Protein AF-Q02CY7-F1 (afdb_monomer)

Radius of gyration: 15.96 Å; Cα contacts (8 Å, |Δi|>4): 496; chains: 1; bounding 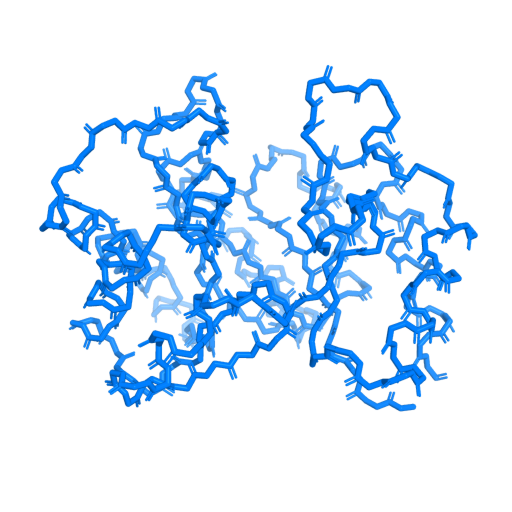box: 41×39×39 Å

Mean predicted aligned error: 2.43 Å

pLDDT: mean 97.21, std 3.4, range [59.62, 98.94]

Structure (mmCIF, N/CA/C/O backbone):
data_AF-Q02CY7-F1
#
_entry.id   AF-Q02CY7-F1
#
loop_
_atom_site.group_PDB
_atom_site.id
_atom_site.type_symbol
_atom_site.label_atom_id
_atom_site.label_alt_id
_atom_site.label_comp_id
_atom_site.label_asym_id
_atom_site.label_entity_id
_atom_site.label_seq_id
_atom_site.pdbx_PDB_ins_code
_atom_site.Cartn_x
_atom_site.Cartn_y
_atom_site.Cartn_z
_atom_site.occupancy
_atom_site.B_iso_or_equiv
_atom_site.auth_seq_id
_atom_site.auth_comp_id
_atom_site.auth_asym_id
_atom_site.auth_atom_id
_atom_site.pdbx_PDB_model_num
ATOM 1 N N . MET A 1 1 ? -5.252 -17.585 -11.925 1.00 59.62 1 MET A N 1
ATOM 2 C CA . MET A 1 1 ? -5.506 -17.410 -10.466 1.00 59.62 1 MET A CA 1
ATOM 3 C C . MET A 1 1 ? -5.947 -15.970 -10.265 1.00 59.62 1 MET A C 1
ATOM 5 O O . MET A 1 1 ? -5.498 -15.141 -11.037 1.00 59.62 1 MET A O 1
ATOM 9 N N . LYS A 1 2 ? -6.830 -15.640 -9.316 1.00 80.44 2 LYS A N 1
ATOM 10 C CA . LYS A 1 2 ? -7.263 -14.242 -9.130 1.00 80.44 2 LYS A CA 1
ATOM 11 C C . LYS A 1 2 ? -6.577 -13.648 -7.899 1.00 80.44 2 LYS A C 1
ATOM 13 O O . LYS A 1 2 ? -7.131 -13.730 -6.810 1.00 80.44 2 LYS A O 1
ATOM 18 N N . ILE A 1 3 ? -5.368 -13.126 -8.088 1.00 94.62 3 ILE A N 1
ATOM 19 C CA . ILE A 1 3 ? -4.619 -12.378 -7.069 1.00 94.62 3 ILE A CA 1
ATOM 20 C C . ILE A 1 3 ? -4.782 -10.878 -7.321 1.00 94.62 3 ILE A C 1
ATOM 22 O O . ILE A 1 3 ? -4.931 -10.465 -8.472 1.00 94.62 3 ILE A O 1
ATOM 26 N N . ASP A 1 4 ? -4.806 -10.077 -6.261 1.00 98.12 4 ASP A N 1
ATOM 27 C CA . ASP A 1 4 ? -4.795 -8.620 -6.380 1.00 98.12 4 ASP A CA 1
ATOM 28 C C . ASP A 1 4 ? -3.371 -8.128 -6.693 1.00 98.12 4 ASP A C 1
ATOM 30 O O . ASP A 1 4 ? 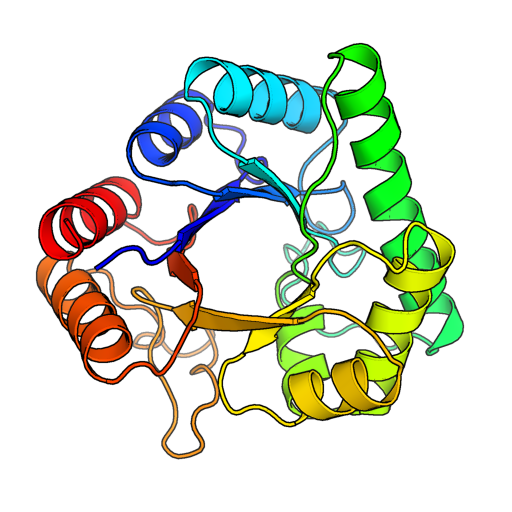-2.403 -8.627 -6.118 1.00 98.12 4 ASP A O 1
ATOM 34 N N . LEU A 1 5 ? -3.235 -7.173 -7.613 1.00 98.31 5 LEU A N 1
ATOM 35 C CA . LEU A 1 5 ? -1.982 -6.470 -7.881 1.00 98.31 5 LEU A CA 1
ATOM 36 C C . LEU A 1 5 ? -2.160 -5.014 -7.449 1.00 98.31 5 LEU A C 1
ATOM 38 O O . LEU A 1 5 ? -2.988 -4.300 -8.019 1.00 98.31 5 LEU A O 1
ATOM 42 N N . ASN A 1 6 ? -1.411 -4.594 -6.432 1.00 98.81 6 ASN A N 1
ATOM 43 C CA . ASN A 1 6 ? -1.490 -3.256 -5.868 1.00 98.81 6 ASN A CA 1
ATOM 44 C C . ASN A 1 6 ? -0.242 -2.413 -6.172 1.00 98.81 6 ASN A C 1
ATOM 46 O O . ASN A 1 6 ? 0.845 -2.945 -6.412 1.00 98.81 6 ASN A O 1
ATOM 50 N N . CYS A 1 7 ? -0.406 -1.093 -6.174 1.00 98.75 7 CYS A N 1
ATOM 51 C CA . CYS A 1 7 ? 0.691 -0.136 -6.295 1.00 98.75 7 CYS A CA 1
ATOM 52 C C . CYS A 1 7 ? 0.434 1.073 -5.402 1.00 98.75 7 CYS A C 1
ATOM 54 O O . CYS A 1 7 ? -0.714 1.484 -5.213 1.00 98.75 7 CYS A O 1
ATOM 56 N N . ASP A 1 8 ? 1.511 1.636 -4.866 1.00 98.31 8 ASP A N 1
ATOM 57 C CA . ASP A 1 8 ? 1.488 2.913 -4.157 1.00 98.31 8 ASP A CA 1
ATOM 58 C C . ASP A 1 8 ? 1.391 4.034 -5.206 1.00 98.31 8 ASP A C 1
ATOM 60 O O . ASP A 1 8 ? 2.158 4.041 -6.171 1.00 98.31 8 ASP A O 1
ATOM 64 N N . MET A 1 9 ? 0.390 4.905 -5.062 1.00 98.31 9 MET A N 1
ATOM 65 C CA . MET A 1 9 ? -0.051 5.879 -6.068 1.00 98.31 9 MET A CA 1
ATOM 66 C C . MET A 1 9 ? -0.302 7.249 -5.429 1.00 98.31 9 MET A C 1
ATOM 68 O O . MET A 1 9 ? -0.523 7.371 -4.219 1.00 98.31 9 MET A O 1
ATOM 72 N N . GLY A 1 10 ? -0.325 8.297 -6.247 1.00 97.00 10 GLY A N 1
ATOM 73 C CA . GLY A 1 10 ? -0.507 9.672 -5.772 1.00 97.00 10 GLY A CA 1
ATOM 74 C C . GLY A 1 10 ? 0.677 10.179 -4.948 1.00 97.00 10 GLY A C 1
ATOM 75 O O . GLY A 1 10 ? 0.532 11.101 -4.144 1.00 97.00 10 GLY A O 1
ATOM 76 N N . GLU A 1 11 ? 1.844 9.563 -5.135 1.00 95.50 11 GLU A N 1
ATOM 77 C CA . GLU A 1 11 ? 3.094 9.955 -4.486 1.00 95.50 11 GLU A CA 1
ATOM 78 C C . GLU A 1 11 ? 3.973 10.823 -5.393 1.00 95.50 11 GLU A C 1
ATOM 80 O O . GLU A 1 11 ? 4.855 11.528 -4.899 1.00 95.50 11 GLU A O 1
ATOM 85 N N . LEU A 1 12 ? 3.740 10.765 -6.708 1.00 89.56 12 LEU A N 1
ATOM 86 C CA . LEU A 1 12 ? 4.560 11.404 -7.729 1.00 89.56 12 LEU A CA 1
ATOM 87 C C . LEU A 1 12 ? 3.813 12.556 -8.416 1.00 89.56 12 LEU A C 1
ATOM 89 O O . LEU A 1 12 ? 2.609 12.495 -8.681 1.00 89.56 12 LEU A O 1
ATOM 93 N N . ASP A 1 13 ? 4.559 13.597 -8.785 1.00 86.25 13 ASP A N 1
ATOM 94 C CA . ASP A 1 13 ? 4.026 14.713 -9.576 1.00 86.25 13 ASP A CA 1
ATOM 95 C C . ASP A 1 13 ? 3.776 14.323 -11.046 1.00 86.25 13 ASP A C 1
ATOM 97 O O . ASP A 1 13 ? 2.947 14.942 -11.722 1.00 86.25 13 ASP A O 1
ATOM 101 N N . ASP A 1 14 ? 4.460 13.280 -11.531 1.00 92.56 14 ASP A N 1
ATOM 102 C CA . ASP A 1 14 ? 4.365 12.775 -12.902 1.00 92.56 14 ASP A CA 1
ATOM 103 C C . ASP A 1 14 ? 3.058 12.000 -13.137 1.00 92.56 14 ASP A C 1
ATOM 105 O O . ASP A 1 14 ? 2.964 10.780 -12.981 1.00 92.56 14 ASP A O 1
ATOM 109 N N . ALA A 1 15 ? 2.032 12.737 -13.561 1.00 90.69 15 ALA A N 1
ATOM 110 C CA . ALA A 1 15 ? 0.724 12.184 -13.887 1.00 90.69 15 ALA A CA 1
ATOM 111 C C . ALA A 1 15 ? 0.755 11.164 -15.041 1.00 90.69 15 ALA A C 1
ATOM 113 O O . ALA A 1 15 ? -0.083 10.264 -15.071 1.00 90.69 15 ALA A O 1
ATOM 114 N N . ALA A 1 16 ? 1.685 11.293 -15.995 1.00 95.00 16 ALA A N 1
ATOM 115 C CA . ALA A 1 16 ? 1.769 10.370 -17.125 1.00 95.00 16 ALA A CA 1
ATOM 116 C C . ALA A 1 16 ? 2.321 9.013 -16.678 1.00 95.00 16 ALA A C 1
ATOM 118 O O . ALA A 1 16 ? 1.830 7.968 -17.114 1.00 95.00 16 ALA A O 1
ATOM 119 N N . HIS A 1 17 ? 3.299 9.027 -15.772 1.00 95.94 17 HIS A N 1
ATOM 120 C CA . HIS A 1 17 ? 3.811 7.817 -15.139 1.00 95.94 17 HIS A CA 1
ATOM 121 C C . HIS A 1 17 ? 2.745 7.136 -14.274 1.00 95.94 17 HIS A C 1
ATOM 123 O O . HIS A 1 17 ? 2.489 5.950 -14.463 1.00 95.94 17 HIS A O 1
ATOM 129 N N . GLU A 1 18 ? 2.047 7.877 -13.408 1.00 95.31 18 GLU A N 1
ATOM 130 C CA . GLU A 1 18 ? 0.932 7.345 -12.600 1.00 95.31 18 GLU A CA 1
ATOM 131 C C . GLU A 1 18 ? -0.169 6.722 -13.486 1.00 95.31 18 GLU A C 1
ATOM 133 O O . GLU A 1 18 ? -0.640 5.612 -13.223 1.00 95.31 18 GLU A O 1
ATOM 138 N N . ALA A 1 19 ? -0.522 7.370 -14.603 1.00 96.75 19 ALA A N 1
ATOM 139 C CA . ALA A 1 19 ? -1.465 6.821 -15.581 1.00 96.75 19 ALA A CA 1
ATOM 140 C C . ALA A 1 19 ? -0.977 5.509 -16.209 1.00 96.75 19 ALA A C 1
ATOM 142 O O . ALA A 1 19 ? -1.770 4.589 -16.409 1.00 96.75 19 ALA A O 1
ATOM 143 N N . ALA A 1 20 ? 0.321 5.391 -16.492 1.00 97.94 20 ALA A N 1
ATOM 144 C CA . ALA A 1 20 ? 0.903 4.164 -17.025 1.00 97.94 20 ALA A CA 1
ATOM 145 C C . ALA A 1 20 ? 0.896 3.012 -16.003 1.00 97.94 20 ALA A C 1
ATOM 147 O O . ALA A 1 20 ? 0.690 1.864 -16.397 1.00 97.94 20 ALA A O 1
ATOM 148 N N . LEU A 1 21 ? 1.080 3.296 -14.708 1.00 98.00 21 LEU A N 1
ATOM 149 C CA . LEU A 1 21 ? 0.982 2.294 -13.636 1.00 98.00 21 LEU A CA 1
ATOM 150 C C . LEU A 1 21 ? -0.457 1.768 -13.490 1.00 98.00 21 LEU A C 1
ATOM 152 O O . LEU A 1 21 ? -0.663 0.556 -13.388 1.00 98.00 21 LEU A O 1
ATOM 156 N N . MET A 1 22 ? -1.453 2.663 -13.547 1.00 98.00 22 MET A N 1
ATOM 157 C CA . MET A 1 22 ? -2.872 2.339 -13.328 1.00 98.00 22 MET A CA 1
ATOM 158 C C . MET A 1 22 ? -3.408 1.257 -14.284 1.00 98.00 22 MET A C 1
ATOM 160 O O . MET A 1 22 ? -4.274 0.470 -13.914 1.00 98.00 22 MET A O 1
ATOM 164 N N . GLN A 1 23 ? -2.857 1.169 -15.499 1.00 97.75 23 GLN A N 1
ATOM 165 C CA . GLN A 1 23 ? -3.264 0.203 -16.532 1.00 97.75 23 GLN A CA 1
ATOM 166 C C . GLN A 1 23 ? -3.074 -1.268 -16.135 1.00 97.75 23 GLN A C 1
ATOM 168 O O . GLN A 1 23 ? -3.671 -2.156 -16.752 1.00 97.75 23 GLN A O 1
ATOM 173 N N . TYR A 1 24 ? -2.216 -1.537 -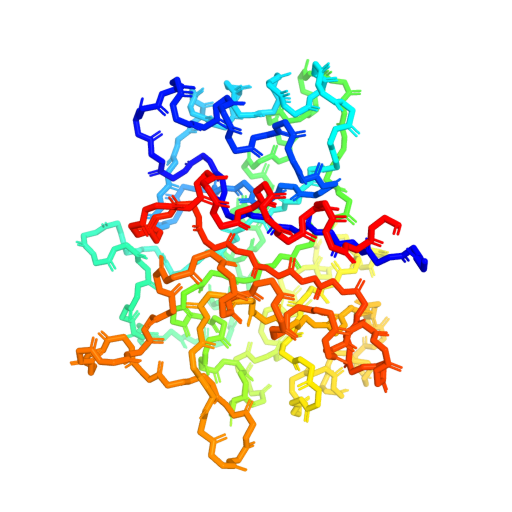15.150 1.00 98.19 24 TYR A N 1
ATOM 174 C CA . TYR A 1 24 ? -1.777 -2.890 -14.813 1.00 98.19 24 TYR A CA 1
ATOM 175 C C . TYR A 1 24 ? -2.208 -3.348 -13.422 1.00 98.19 24 TYR A C 1
ATOM 177 O O . TYR A 1 24 ? -2.030 -4.519 -13.108 1.00 98.19 24 TYR A O 1
ATOM 185 N N . ILE A 1 25 ? -2.774 -2.471 -12.594 1.00 98.44 25 ILE A N 1
ATOM 186 C CA . ILE A 1 25 ? -3.120 -2.782 -11.201 1.00 98.44 25 ILE A CA 1
ATOM 187 C C . ILE A 1 25 ? -4.616 -3.022 -11.025 1.00 98.44 25 ILE A C 1
ATOM 189 O O . ILE A 1 25 ? -5.439 -2.633 -11.849 1.00 98.44 25 ILE A O 1
ATOM 193 N N . THR A 1 26 ? -4.977 -3.674 -9.926 1.00 98.44 26 THR A N 1
ATOM 194 C CA . THR A 1 26 ? -6.368 -3.852 -9.489 1.00 98.44 26 THR A CA 1
ATOM 195 C C . THR A 1 26 ? -6.707 -3.011 -8.265 1.00 98.44 26 THR A C 1
ATOM 197 O O . THR A 1 26 ? -7.888 -2.727 -8.045 1.00 98.44 26 THR A O 1
ATOM 200 N N . SER A 1 27 ? -5.693 -2.582 -7.505 1.00 98.81 27 SER A N 1
ATOM 201 C CA . SER A 1 27 ? -5.830 -1.739 -6.315 1.00 98.81 27 SER A CA 1
ATOM 202 C C . SER A 1 27 ? -4.748 -0.652 -6.269 1.00 98.81 27 SER A C 1
ATOM 204 O O . SER A 1 27 ? -3.574 -0.927 -6.489 1.00 98.81 27 SER A O 1
ATOM 206 N N . ALA A 1 28 ? -5.127 0.580 -5.948 1.00 98.81 28 ALA A N 1
ATOM 207 C CA . ALA A 1 28 ? -4.229 1.713 -5.750 1.00 98.81 28 ALA A CA 1
ATOM 208 C C . ALA A 1 28 ? -4.191 2.096 -4.266 1.00 98.81 28 ALA A C 1
ATOM 210 O O . ALA A 1 28 ? -5.242 2.293 -3.651 1.00 98.81 28 ALA A O 1
ATOM 211 N N . ASN A 1 29 ? -2.993 2.228 -3.696 1.00 98.88 29 ASN A N 1
ATOM 212 C CA . ASN A 1 29 ? -2.785 2.759 -2.349 1.00 98.88 29 ASN A CA 1
ATOM 213 C C . ASN A 1 29 ? -2.470 4.252 -2.487 1.00 98.88 29 ASN A C 1
ATOM 215 O O . ASN A 1 29 ? -1.347 4.621 -2.817 1.00 98.88 29 ASN A O 1
ATOM 219 N N . VAL A 1 30 ? -3.468 5.109 -2.278 1.00 98.81 30 VAL A N 1
ATOM 220 C CA . VAL A 1 30 ? -3.366 6.552 -2.532 1.00 98.81 30 VAL A CA 1
ATOM 221 C C . VAL A 1 30 ? -2.759 7.264 -1.328 1.00 98.81 30 VAL A C 1
ATOM 223 O O . VAL A 1 30 ? -3.270 7.143 -0.212 1.00 98.81 30 VAL A O 1
ATOM 226 N N . ALA A 1 31 ? -1.685 8.023 -1.549 1.00 98.56 31 ALA A N 1
ATOM 227 C CA . ALA A 1 31 ? -1.031 8.807 -0.505 1.00 98.56 31 ALA A CA 1
ATOM 228 C C . ALA A 1 31 ? -1.978 9.834 0.139 1.00 98.56 31 ALA A C 1
ATOM 230 O O . ALA A 1 31 ? -2.714 10.546 -0.543 1.00 98.56 31 ALA A O 1
ATOM 231 N N . CYS A 1 32 ? -1.925 9.931 1.470 1.00 98.50 32 CYS A N 1
ATOM 232 C CA . CYS A 1 32 ? -2.903 10.671 2.276 1.00 98.50 32 CYS A CA 1
ATOM 233 C C . CYS A 1 32 ? -2.395 12.018 2.831 1.00 98.50 32 CYS A C 1
ATOM 235 O O . CYS A 1 32 ? -3.014 12.616 3.713 1.00 98.50 32 CYS A O 1
ATOM 237 N N . GLY A 1 33 ? -1.266 12.525 2.338 1.00 97.25 33 GLY A N 1
ATOM 238 C CA . GLY A 1 33 ? -0.719 13.826 2.720 1.00 97.25 33 GLY A CA 1
ATOM 239 C C . GLY A 1 33 ? 0.275 13.819 3.879 1.00 97.25 33 GLY A C 1
ATOM 240 O O . GLY A 1 33 ? 0.878 14.865 4.126 1.00 97.25 33 GLY A O 1
ATOM 241 N N . GLY A 1 34 ? 0.472 12.679 4.555 1.00 97.38 34 GLY A N 1
ATOM 242 C CA . GLY A 1 34 ? 1.485 12.513 5.601 1.00 97.38 34 GLY A CA 1
ATOM 243 C C . GLY A 1 34 ? 2.900 12.466 5.027 1.00 97.38 34 GLY A C 1
ATOM 244 O O . GLY A 1 34 ? 3.697 13.369 5.272 1.00 97.38 34 GLY A O 1
ATOM 245 N N . HIS A 1 35 ? 3.198 11.444 4.223 1.00 97.81 35 HIS A N 1
ATOM 246 C CA . HIS A 1 35 ? 4.507 11.275 3.579 1.00 97.81 35 HIS A CA 1
ATOM 247 C C . HIS A 1 35 ? 4.568 11.878 2.170 1.00 97.81 35 HIS A C 1
ATOM 249 O O . HIS A 1 35 ? 5.607 12.384 1.760 1.00 97.81 35 HIS A O 1
ATOM 255 N N . ALA A 1 36 ? 3.456 11.837 1.437 1.00 97.44 36 ALA A N 1
ATOM 256 C CA . ALA A 1 36 ? 3.320 12.347 0.077 1.00 97.44 36 ALA A CA 1
ATOM 257 C C . ALA A 1 36 ? 1.849 12.670 -0.235 1.00 97.44 36 ALA A C 1
ATOM 259 O O . ALA A 1 36 ? 0.958 12.394 0.571 1.00 97.44 36 ALA A O 1
ATOM 260 N N . GLY A 1 37 ? 1.602 13.264 -1.403 1.00 95.94 37 GLY A N 1
ATOM 261 C CA . GLY A 1 37 ? 0.263 13.621 -1.871 1.00 95.94 37 GLY A CA 1
ATOM 262 C C . GLY A 1 37 ? -0.313 14.879 -1.217 1.00 95.94 37 GLY A C 1
ATOM 263 O O . GLY A 1 37 ? 0.129 15.352 -0.172 1.00 95.94 37 GLY A O 1
ATOM 264 N N . ASP A 1 38 ? -1.308 15.460 -1.858 1.00 96.31 38 ASP A N 1
ATOM 265 C CA . ASP A 1 38 ? -2.137 16.555 -1.364 1.00 96.31 38 ASP A CA 1
ATOM 266 C C . ASP A 1 38 ? -3.545 16.394 -1.946 1.00 96.31 38 ASP A C 1
ATOM 268 O O . ASP A 1 38 ? -3.832 15.398 -2.603 1.00 96.31 38 ASP A O 1
ATOM 272 N N . GLU A 1 39 ? -4.449 17.335 -1.686 1.00 96.50 39 GLU A N 1
ATOM 273 C CA . GLU A 1 39 ? -5.837 17.202 -2.140 1.00 96.50 39 GLU A CA 1
ATOM 274 C C . GLU A 1 39 ? -5.951 17.119 -3.670 1.00 96.50 39 GLU A C 1
ATOM 276 O O . GLU A 1 39 ? -6.694 16.286 -4.185 1.00 96.50 39 GLU A O 1
ATOM 281 N N . GLN A 1 40 ? -5.159 17.915 -4.396 1.00 96.00 40 GLN A N 1
ATOM 282 C CA . GLN A 1 40 ? -5.142 17.906 -5.858 1.00 96.00 40 GLN A CA 1
ATOM 283 C C . GLN A 1 40 ? -4.614 16.573 -6.404 1.00 96.00 40 GLN A C 1
ATOM 285 O O . GLN A 1 40 ? -5.177 16.007 -7.344 1.00 96.00 40 GLN A O 1
ATOM 290 N N . THR A 1 41 ? -3.544 16.052 -5.807 1.00 96.81 41 THR A N 1
ATOM 291 C CA . THR A 1 41 ? -2.929 14.784 -6.210 1.00 96.81 41 THR A CA 1
ATOM 292 C C . THR A 1 41 ? -3.825 13.598 -5.868 1.00 96.81 41 THR A C 1
ATOM 294 O O . THR A 1 41 ? -3.968 12.694 -6.692 1.00 96.81 41 THR A O 1
ATOM 297 N N . MET A 1 42 ? -4.484 13.611 -4.704 1.00 98.38 42 MET A N 1
ATOM 298 C CA . MET A 1 42 ? -5.492 12.612 -4.335 1.00 98.38 42 MET A CA 1
ATOM 299 C C . MET A 1 42 ? -6.637 12.606 -5.345 1.00 98.38 42 MET A C 1
ATOM 301 O O . MET A 1 42 ? -6.966 11.549 -5.870 1.00 98.38 42 MET A O 1
ATOM 305 N N . GLU A 1 43 ? -7.205 13.772 -5.666 1.00 98.12 43 GLU A N 1
ATOM 306 C CA . GLU A 1 43 ? -8.318 13.886 -6.615 1.00 98.12 43 GLU A CA 1
ATOM 307 C C . GLU A 1 43 ? -7.934 13.343 -7.993 1.00 98.12 43 GLU A C 1
ATOM 309 O O . GLU A 1 43 ? -8.623 12.475 -8.530 1.00 98.12 43 GLU A O 1
ATOM 314 N N . ARG A 1 44 ? -6.779 13.764 -8.523 1.00 97.50 44 ARG A N 1
ATOM 315 C CA . ARG A 1 44 ? -6.240 13.259 -9.793 1.00 97.50 44 ARG A CA 1
ATOM 316 C C . ARG A 1 44 ? -6.073 11.738 -9.784 1.00 97.50 44 ARG A C 1
ATOM 318 O O . ARG A 1 44 ? -6.455 11.074 -10.744 1.00 97.50 44 ARG A O 1
ATOM 325 N N . THR A 1 45 ? -5.508 11.189 -8.710 1.00 98.25 45 THR A N 1
ATOM 326 C CA . THR A 1 45 ? -5.247 9.746 -8.582 1.00 98.25 45 THR A CA 1
ATOM 327 C C . THR A 1 45 ? -6.546 8.950 -8.484 1.00 98.25 45 THR A C 1
ATOM 329 O O . THR A 1 45 ? -6.676 7.901 -9.112 1.00 98.25 45 THR A O 1
ATOM 332 N N . VAL A 1 46 ? -7.533 9.459 -7.743 1.00 98.50 46 VAL A N 1
ATOM 333 C CA . VAL A 1 46 ? -8.853 8.834 -7.608 1.00 98.50 46 VAL A CA 1
ATOM 334 C C . VAL A 1 46 ? -9.604 8.851 -8.936 1.00 98.50 46 VAL A C 1
ATOM 336 O O . VAL A 1 46 ? -10.130 7.815 -9.333 1.00 98.50 46 VAL A O 1
ATOM 339 N N . VAL A 1 47 ? -9.619 9.976 -9.658 1.00 98.31 47 VAL A N 1
ATOM 340 C CA . VAL A 1 47 ? -10.232 10.058 -10.997 1.00 98.31 47 VAL A CA 1
ATOM 341 C C . VAL A 1 47 ? -9.609 9.026 -11.935 1.00 98.31 47 VAL A C 1
ATOM 343 O O . VAL A 1 47 ? -10.327 8.243 -12.553 1.00 98.31 47 VAL A O 1
ATOM 346 N N . LEU A 1 48 ? -8.280 8.951 -11.967 1.00 97.94 48 LEU A N 1
ATOM 347 C CA . LEU A 1 48 ? -7.555 7.984 -12.786 1.00 97.94 48 LEU A CA 1
ATOM 348 C C . LEU A 1 48 ? -7.887 6.527 -12.408 1.00 97.94 48 LEU A C 1
ATOM 350 O O . LEU A 1 48 ? -8.044 5.679 -13.289 1.00 97.94 48 LEU A O 1
ATOM 354 N N . ALA A 1 49 ? -8.027 6.231 -11.112 1.00 98.44 49 ALA A N 1
ATOM 355 C CA . ALA A 1 49 ? -8.424 4.906 -10.640 1.00 98.44 49 ALA A CA 1
ATOM 356 C C . ALA A 1 49 ? -9.847 4.547 -11.095 1.00 98.44 49 ALA A C 1
ATOM 358 O O . ALA A 1 49 ? -10.078 3.430 -11.560 1.00 98.44 49 ALA A O 1
ATOM 359 N N . LEU A 1 50 ? -10.787 5.498 -11.041 1.00 98.31 50 LEU A N 1
ATOM 360 C CA . LEU A 1 50 ? -12.160 5.308 -11.517 1.00 98.31 50 LEU A CA 1
ATOM 361 C C . LEU A 1 50 ? -12.217 5.037 -13.026 1.00 98.31 50 LEU A C 1
ATOM 363 O O . LEU A 1 50 ? -12.926 4.123 -13.446 1.00 98.31 50 LEU A O 1
ATOM 367 N N . GLU A 1 51 ? -11.437 5.765 -13.829 1.00 97.94 51 GLU A N 1
ATOM 368 C CA . GLU A 1 51 ? -11.341 5.557 -15.284 1.00 97.94 51 GLU A CA 1
ATOM 369 C C . GLU A 1 51 ? -10.875 4.140 -15.654 1.00 97.94 51 GLU A C 1
ATOM 371 O O . GLU A 1 51 ? -11.299 3.591 -16.672 1.00 97.94 51 GLU A O 1
ATOM 376 N N . HIS A 1 52 ? -10.039 3.526 -14.811 1.00 97.94 52 HIS A N 1
ATOM 377 C CA . HIS A 1 52 ? -9.488 2.185 -15.023 1.00 97.94 52 HIS A CA 1
ATOM 378 C C . HIS A 1 52 ? -10.239 1.081 -14.260 1.00 97.94 52 HIS A C 1
ATOM 380 O O . HIS A 1 52 ? -9.897 -0.096 -14.388 1.00 97.94 52 HIS A O 1
ATOM 386 N N . GLY A 1 53 ? -11.260 1.424 -13.466 1.00 97.62 53 GLY A N 1
ATOM 387 C CA . GLY A 1 53 ? -11.963 0.468 -12.604 1.00 97.62 53 GLY A CA 1
ATOM 388 C C . GLY A 1 53 ? -11.083 -0.120 -11.491 1.00 97.62 53 GLY A C 1
ATOM 389 O O . GLY A 1 53 ? -11.314 -1.249 -11.051 1.00 97.62 53 GLY A O 1
ATOM 390 N N . VAL A 1 54 ? -10.069 0.628 -11.053 1.00 98.62 54 VAL A N 1
ATOM 391 C CA . VAL A 1 54 ? -9.126 0.256 -9.994 1.00 98.62 54 VAL A CA 1
ATOM 392 C C . VAL A 1 54 ? -9.707 0.602 -8.626 1.00 98.62 54 VAL A C 1
ATOM 394 O O . VAL A 1 54 ? -10.305 1.658 -8.419 1.00 98.62 54 VAL A O 1
ATOM 397 N N . LYS A 1 55 ? -9.530 -0.305 -7.663 1.00 98.75 55 LYS A N 1
ATOM 398 C CA . LYS A 1 55 ? -9.957 -0.106 -6.275 1.00 98.75 55 LYS A CA 1
ATOM 399 C C . LYS A 1 55 ? -9.091 0.935 -5.577 1.00 98.75 55 LYS A C 1
ATOM 401 O O . LYS A 1 55 ? -7.880 0.947 -5.752 1.00 98.75 55 LYS A O 1
ATOM 406 N N . ILE A 1 56 ? -9.700 1.751 -4.724 1.00 98.88 56 ILE A N 1
ATOM 407 C CA . ILE A 1 56 ? -9.014 2.838 -4.020 1.00 98.88 56 ILE A CA 1
ATOM 408 C C . ILE A 1 56 ? -8.815 2.458 -2.555 1.00 98.88 56 ILE A C 1
ATOM 410 O O . ILE A 1 56 ? -9.782 2.146 -1.860 1.00 98.88 56 ILE A O 1
ATOM 414 N N . GLY A 1 57 ? -7.578 2.529 -2.078 1.00 98.88 57 GLY A N 1
ATOM 415 C CA . GLY A 1 57 ? -7.230 2.378 -0.671 1.00 98.88 57 GLY A CA 1
ATOM 416 C C . GLY A 1 57 ? -6.458 3.570 -0.138 1.00 98.88 57 GLY A C 1
ATOM 417 O O . GLY A 1 57 ? -5.787 4.274 -0.891 1.00 98.88 57 GLY A O 1
ATOM 418 N N . ALA A 1 58 ? -6.536 3.782 1.172 1.00 98.94 58 ALA A N 1
ATOM 419 C CA . ALA A 1 58 ? -5.731 4.793 1.843 1.00 98.94 58 ALA A CA 1
ATOM 420 C C . ALA A 1 58 ? -4.311 4.280 2.094 1.00 98.94 58 ALA A C 1
ATOM 422 O O . ALA A 1 58 ? -4.126 3.140 2.539 1.00 98.94 58 ALA A O 1
ATOM 423 N N . HIS A 1 59 ? -3.325 5.150 1.877 1.00 98.88 59 HIS A N 1
ATOM 424 C CA . HIS A 1 59 ? -1.914 4.877 2.131 1.00 98.88 59 HIS A CA 1
ATOM 425 C C . HIS A 1 59 ? -1.334 5.806 3.213 1.00 98.88 59 HIS A C 1
ATOM 427 O O . HIS A 1 59 ? -0.532 6.691 2.905 1.00 98.88 59 HIS A O 1
ATOM 433 N N . PRO A 1 60 ? -1.766 5.674 4.486 1.00 98.88 60 PRO A N 1
ATOM 434 C CA . PRO A 1 60 ? -1.295 6.536 5.563 1.00 98.88 60 PRO A CA 1
ATOM 435 C C . PRO A 1 60 ? 0.150 6.208 5.950 1.00 98.88 60 PRO A C 1
ATOM 437 O O . PRO A 1 60 ? 0.517 5.043 6.114 1.00 98.88 60 PRO A O 1
ATOM 440 N N . GLY A 1 61 ? 0.961 7.240 6.160 1.00 98.44 61 GLY A N 1
ATOM 441 C CA . GLY A 1 61 ? 2.361 7.121 6.567 1.00 98.44 61 GLY A CA 1
ATOM 442 C C . GLY A 1 61 ? 2.692 7.961 7.793 1.00 98.44 61 GLY A C 1
ATOM 443 O O . GLY A 1 61 ? 1.831 8.625 8.370 1.00 98.44 61 GLY A O 1
ATOM 444 N N . TYR A 1 62 ? 3.966 7.964 8.180 1.00 98.50 62 TYR A N 1
ATOM 445 C CA . TYR A 1 62 ? 4.459 8.993 9.092 1.00 98.50 62 TYR A CA 1
ATOM 446 C C . TYR A 1 62 ? 4.315 10.391 8.452 1.00 98.50 62 TYR A C 1
ATOM 448 O O . TYR A 1 62 ? 4.466 10.508 7.232 1.00 98.50 62 TYR A O 1
ATOM 456 N N . PRO A 1 63 ? 4.049 11.451 9.242 1.00 97.25 63 PRO A N 1
ATOM 457 C CA . PRO A 1 63 ? 3.926 12.825 8.754 1.00 97.25 63 PRO A CA 1
ATOM 458 C C . PRO A 1 63 ? 5.310 13.437 8.483 1.00 97.25 63 PRO A C 1
ATOM 460 O O . PRO A 1 63 ? 5.723 14.403 9.119 1.00 97.25 63 PRO A O 1
ATOM 463 N N . ASP A 1 64 ? 6.051 12.832 7.560 1.00 97.06 64 ASP A N 1
ATOM 464 C CA . ASP A 1 64 ? 7.438 13.163 7.240 1.00 97.06 64 ASP A CA 1
ATOM 465 C C . ASP A 1 64 ? 7.637 13.190 5.729 1.00 97.06 64 ASP A C 1
ATOM 467 O O . ASP A 1 64 ? 8.101 12.237 5.103 1.00 97.06 64 ASP A O 1
ATOM 471 N N . ARG A 1 65 ? 7.237 14.314 5.134 1.00 95.69 65 ARG A N 1
ATOM 472 C CA . ARG A 1 65 ? 7.387 14.545 3.694 1.00 95.69 65 ARG A CA 1
ATOM 473 C C . ARG A 1 65 ? 8.848 14.645 3.273 1.00 95.69 65 ARG A C 1
ATOM 475 O O . ARG A 1 65 ? 9.184 14.220 2.174 1.00 95.69 65 ARG A O 1
ATOM 482 N N . GLU A 1 66 ? 9.710 15.181 4.136 1.00 96.00 66 GLU A N 1
ATOM 483 C CA . GLU A 1 66 ? 11.129 15.397 3.832 1.00 96.00 66 GLU A CA 1
ATOM 484 C C . GLU A 1 66 ? 11.861 14.081 3.560 1.00 96.00 66 GLU A C 1
ATOM 486 O O . GLU A 1 66 ? 12.680 14.016 2.643 1.00 96.00 66 GLU A O 1
ATOM 491 N N . ASN A 1 67 ? 11.520 13.016 4.293 1.00 95.50 67 ASN A N 1
ATOM 492 C CA . ASN A 1 67 ? 12.086 11.683 4.073 1.00 95.50 67 ASN A CA 1
ATOM 493 C C . ASN A 1 67 ? 11.085 10.700 3.456 1.00 95.50 67 ASN A C 1
ATOM 495 O O . ASN A 1 67 ? 11.296 9.483 3.520 1.00 95.50 67 ASN A O 1
ATOM 499 N N . PHE A 1 68 ? 9.998 11.207 2.864 1.00 95.88 68 PHE A N 1
ATOM 500 C CA . PHE A 1 68 ? 8.982 10.403 2.185 1.00 95.88 68 PHE A CA 1
ATOM 501 C C . PHE A 1 68 ? 8.398 9.300 3.087 1.00 95.88 68 PHE A C 1
ATOM 503 O O . PHE A 1 68 ? 8.133 8.194 2.638 1.00 95.88 68 PHE A O 1
ATOM 510 N N . GLY A 1 69 ? 8.274 9.550 4.395 1.00 96.19 69 GLY A N 1
ATOM 511 C CA . GLY A 1 69 ? 7.745 8.593 5.373 1.00 96.19 69 GLY A CA 1
ATOM 512 C C . GLY A 1 69 ? 8.582 7.318 5.532 1.00 96.19 69 GLY A C 1
ATOM 513 O O . GLY A 1 69 ? 8.073 6.298 6.007 1.00 96.19 69 GLY A O 1
ATOM 514 N N . ARG A 1 70 ? 9.858 7.336 5.117 1.00 95.38 70 ARG A N 1
ATOM 515 C CA . ARG A 1 70 ? 10.777 6.180 5.162 1.00 95.38 70 ARG A CA 1
ATOM 516 C C . ARG A 1 70 ? 11.668 6.143 6.396 1.00 95.38 70 ARG A C 1
ATOM 518 O O . ARG A 1 70 ? 12.445 5.197 6.540 1.00 95.38 70 ARG A O 1
ATOM 525 N N . VAL A 1 71 ? 11.543 7.125 7.281 1.00 95.50 71 VAL A N 1
ATOM 526 C CA . VAL A 1 71 ? 12.234 7.176 8.570 1.00 95.50 71 VAL A CA 1
ATOM 527 C C . VAL A 1 71 ? 11.222 6.923 9.683 1.00 95.50 71 VAL A C 1
ATOM 529 O O . VAL A 1 71 ? 10.097 7.413 9.644 1.00 95.50 71 VAL A O 1
ATOM 532 N N . GLU A 1 72 ? 11.606 6.097 10.655 1.00 95.81 72 GLU A N 1
ATOM 533 C CA . GLU A 1 72 ? 10.799 5.878 11.853 1.00 95.81 72 GLU A CA 1
ATOM 534 C C . GLU A 1 72 ? 10.768 7.155 12.695 1.00 95.81 72 GLU A C 1
ATOM 536 O O . GLU A 1 72 ? 11.814 7.709 13.038 1.00 95.81 72 GLU A O 1
ATOM 541 N N . ILE A 1 73 ? 9.564 7.594 13.056 1.00 95.56 73 ILE A N 1
ATOM 542 C CA . ILE A 1 73 ? 9.354 8.700 13.986 1.00 95.56 73 ILE A CA 1
ATOM 543 C C . ILE A 1 73 ? 8.867 8.124 15.307 1.00 95.56 73 ILE A C 1
ATOM 545 O O . ILE A 1 73 ? 7.905 7.354 15.348 1.00 95.56 73 ILE A O 1
ATOM 549 N N . SER A 1 74 ? 9.511 8.538 16.397 1.00 95.25 74 SER A N 1
ATOM 550 C CA . SER A 1 74 ? 9.045 8.213 17.742 1.00 95.25 74 SER A CA 1
ATOM 551 C C . SER A 1 74 ? 7.729 8.940 18.014 1.00 95.25 74 SER A C 1
ATOM 553 O O . SER A 1 74 ? 7.691 10.165 18.133 1.00 95.25 74 SER A O 1
ATOM 555 N N . MET A 1 75 ? 6.645 8.175 18.081 1.00 97.62 75 MET A N 1
ATOM 556 C CA . MET A 1 75 ? 5.290 8.651 18.338 1.00 97.62 75 MET A CA 1
ATOM 557 C C . MET A 1 75 ? 4.635 7.737 19.366 1.00 97.62 75 MET A C 1
ATOM 559 O O . MET A 1 75 ? 4.908 6.537 19.409 1.00 97.62 75 MET A O 1
ATOM 563 N N . THR A 1 76 ? 3.751 8.292 20.192 1.00 98.50 76 THR A N 1
ATOM 564 C CA . THR A 1 76 ? 2.934 7.467 21.085 1.00 98.50 76 THR A CA 1
ATOM 565 C C . THR A 1 76 ? 1.920 6.655 20.267 1.00 98.50 76 THR A C 1
ATOM 567 O O . THR A 1 76 ? 1.544 7.074 19.168 1.00 98.50 76 THR A O 1
ATOM 570 N N . PRO A 1 77 ? 1.411 5.526 20.790 1.00 98.62 77 PRO A N 1
ATOM 571 C CA . PRO A 1 77 ? 0.386 4.740 20.099 1.00 98.62 77 PRO A CA 1
ATOM 572 C C . PRO A 1 77 ? -0.861 5.553 19.753 1.00 98.62 77 PRO A C 1
ATOM 574 O O . PRO A 1 77 ? -1.410 5.414 18.665 1.00 98.62 77 PRO A O 1
ATOM 577 N N . GLU A 1 78 ? -1.280 6.440 20.656 1.00 98.69 78 GLU A N 1
ATOM 578 C CA . GLU A 1 78 ? -2.418 7.327 20.420 1.00 98.69 78 GLU A CA 1
ATOM 579 C C . GLU A 1 78 ? -2.145 8.295 19.262 1.00 98.69 78 GLU A C 1
ATOM 581 O O . GLU A 1 78 ? -2.977 8.423 18.369 1.00 98.69 78 GLU A O 1
ATOM 586 N N . ALA A 1 79 ? -0.952 8.899 19.214 1.00 98.75 79 ALA A N 1
ATOM 587 C CA . ALA A 1 79 ? -0.574 9.795 18.125 1.00 98.75 79 ALA A CA 1
ATOM 588 C C . ALA A 1 79 ? -0.496 9.063 16.774 1.00 98.75 79 ALA A C 1
ATOM 590 O O . ALA A 1 79 ? -0.871 9.631 15.750 1.00 98.75 79 ALA A O 1
ATOM 591 N N . ILE A 1 80 ? -0.041 7.803 16.751 1.00 98.88 80 ILE A N 1
ATOM 592 C CA . ILE A 1 80 ? -0.055 6.970 15.537 1.00 98.88 80 ILE A CA 1
ATOM 593 C C . ILE A 1 80 ? -1.497 6.687 15.100 1.00 98.88 80 ILE A C 1
ATOM 595 O O . ILE A 1 80 ? -1.811 6.848 13.922 1.00 98.88 80 ILE A O 1
ATOM 599 N N . ALA A 1 81 ? -2.377 6.296 16.026 1.00 98.94 81 ALA A N 1
ATOM 600 C CA . ALA A 1 81 ? -3.781 6.018 15.723 1.00 98.94 81 ALA A CA 1
ATOM 601 C C . ALA A 1 81 ? -4.498 7.256 15.160 1.00 98.94 81 ALA A C 1
ATOM 603 O O . ALA A 1 81 ? -5.162 7.160 14.129 1.00 98.94 81 ALA A O 1
ATOM 604 N N . GLU A 1 82 ? -4.313 8.417 15.790 1.00 98.88 82 GLU A N 1
ATOM 605 C CA . GLU A 1 82 ? -4.847 9.701 15.324 1.00 98.88 82 GLU A CA 1
ATOM 606 C C . GLU A 1 82 ? -4.288 10.080 13.944 1.00 98.88 82 GLU A C 1
ATOM 608 O O . GLU A 1 82 ? -5.043 10.422 13.038 1.00 98.88 82 GLU A O 1
ATOM 613 N N . THR A 1 83 ? -2.977 9.934 13.744 1.00 98.75 83 THR A N 1
ATOM 614 C CA . THR A 1 83 ? -2.307 10.229 12.466 1.00 98.75 83 THR A CA 1
ATOM 615 C C . THR A 1 83 ? -2.824 9.361 11.323 1.00 98.75 83 THR A C 1
ATOM 617 O O . THR A 1 83 ? -2.997 9.848 10.204 1.00 98.75 83 THR A O 1
ATOM 620 N N . VAL A 1 84 ? -3.063 8.073 11.583 1.00 98.94 84 VAL A N 1
ATOM 621 C CA . VAL A 1 84 ? -3.647 7.146 10.606 1.00 98.94 84 VAL A CA 1
ATOM 622 C C . VAL A 1 84 ? -5.090 7.540 10.303 1.00 98.94 84 VAL A C 1
ATOM 624 O O . VAL A 1 84 ? -5.437 7.671 9.132 1.00 98.94 84 VAL A O 1
ATOM 627 N N . GLN A 1 85 ? -5.906 7.781 11.331 1.00 98.88 85 GLN A N 1
ATOM 628 C CA . GLN A 1 85 ? -7.307 8.174 11.175 1.00 98.88 85 GLN A CA 1
ATOM 629 C C . GLN A 1 85 ? -7.449 9.456 10.340 1.00 98.88 85 GLN A C 1
ATOM 631 O O . GLN A 1 85 ? -8.134 9.445 9.320 1.00 98.88 85 GLN A O 1
ATOM 636 N N . GLN A 1 86 ? -6.748 10.531 10.712 1.00 98.81 86 GLN A N 1
ATOM 637 C CA . GLN A 1 86 ? -6.835 11.831 10.033 1.00 98.81 86 GLN A CA 1
ATOM 638 C C . GLN A 1 86 ? -6.421 11.753 8.558 1.00 98.81 86 GLN A C 1
ATOM 640 O O . GLN A 1 86 ? -7.014 12.396 7.693 1.00 98.81 86 GLN A O 1
ATOM 645 N N . GLN A 1 87 ? -5.403 10.949 8.248 1.00 98.88 87 GLN A N 1
ATOM 646 C CA . GLN A 1 87 ? -4.976 10.717 6.870 1.00 98.88 87 GLN A CA 1
ATOM 647 C C . GLN A 1 87 ? -6.038 9.981 6.049 1.00 98.88 87 GLN A C 1
ATOM 649 O O . GLN A 1 87 ? -6.265 10.323 4.888 1.00 98.88 87 GLN A O 1
ATOM 654 N N . ILE A 1 88 ? -6.705 8.988 6.635 1.00 98.88 88 ILE A N 1
ATOM 655 C CA . ILE A 1 88 ? -7.787 8.274 5.955 1.00 98.88 88 ILE A CA 1
ATOM 656 C C . ILE A 1 88 ? -8.983 9.206 5.730 1.00 98.88 88 ILE A C 1
ATOM 658 O O . ILE A 1 88 ? -9.474 9.282 4.608 1.00 98.88 88 ILE A O 1
ATOM 662 N N . GLU A 1 89 ? -9.392 9.974 6.743 1.00 98.75 89 GLU A N 1
ATOM 663 C CA . GLU A 1 89 ? -10.488 10.954 6.652 1.00 98.75 89 GLU A CA 1
ATOM 664 C C . GLU A 1 89 ? -10.218 12.029 5.585 1.00 98.75 89 GLU A C 1
ATOM 666 O O . GLU A 1 89 ? -11.121 12.450 4.858 1.00 98.75 89 GLU A O 1
ATOM 671 N N . ARG A 1 90 ? -8.953 12.438 5.420 1.00 98.62 90 ARG A N 1
ATOM 672 C CA . ARG A 1 90 ? -8.556 13.368 4.355 1.00 98.62 90 ARG A CA 1
ATOM 673 C C . ARG A 1 90 ? -8.807 12.792 2.961 1.00 98.62 90 ARG A C 1
ATOM 675 O O . ARG A 1 90 ? -9.340 13.501 2.110 1.00 98.62 90 ARG A O 1
ATOM 682 N N . LEU A 1 91 ? -8.448 11.529 2.724 1.00 98.81 91 LEU A N 1
ATOM 683 C CA . LEU A 1 91 ? -8.760 10.858 1.458 1.00 98.81 91 LEU A CA 1
ATOM 684 C C . LEU A 1 91 ? -10.268 10.591 1.328 1.00 98.81 91 LEU A C 1
ATOM 686 O O . LEU A 1 91 ? -10.813 10.720 0.232 1.00 98.81 91 LEU A O 1
ATOM 690 N N . GLU A 1 92 ? -10.951 10.269 2.431 1.00 98.69 92 GLU A N 1
ATOM 691 C CA . GLU A 1 92 ? -12.398 10.031 2.471 1.00 98.69 92 GLU A CA 1
ATOM 692 C C . GLU A 1 92 ? -13.183 11.242 1.957 1.00 98.69 92 GLU A C 1
ATOM 694 O O . GLU A 1 92 ? -14.088 11.096 1.134 1.00 98.69 92 GLU A O 1
ATOM 699 N N . ALA A 1 93 ? -12.787 12.449 2.368 1.00 98.56 93 ALA A N 1
ATOM 700 C CA . ALA A 1 93 ? -13.387 13.685 1.878 1.00 98.56 93 ALA A CA 1
ATOM 701 C C . ALA A 1 93 ? -13.267 13.829 0.349 1.00 98.56 93 ALA A C 1
ATOM 703 O O . ALA A 1 93 ? -14.215 14.268 -0.303 1.00 98.56 93 ALA A O 1
ATOM 704 N N . VAL A 1 94 ? -12.133 13.431 -0.237 1.00 98.62 94 VAL A N 1
ATOM 705 C CA . VAL A 1 94 ? -11.910 13.478 -1.692 1.00 98.62 94 VAL A CA 1
ATOM 706 C C . VAL A 1 94 ? -12.773 12.442 -2.410 1.00 98.62 94 VAL A C 1
ATOM 708 O O . VAL A 1 94 ? -13.521 12.798 -3.323 1.00 98.62 94 VAL A O 1
ATOM 711 N N . VAL A 1 95 ? -12.723 11.173 -1.991 1.00 98.19 95 VAL A N 1
ATOM 712 C CA . VAL A 1 95 ? -13.505 10.106 -2.647 1.00 98.19 95 VAL A CA 1
ATOM 713 C C . VAL A 1 95 ? -15.010 10.340 -2.508 1.00 98.19 95 VAL A C 1
ATOM 715 O O . VAL A 1 95 ? -15.755 10.076 -3.450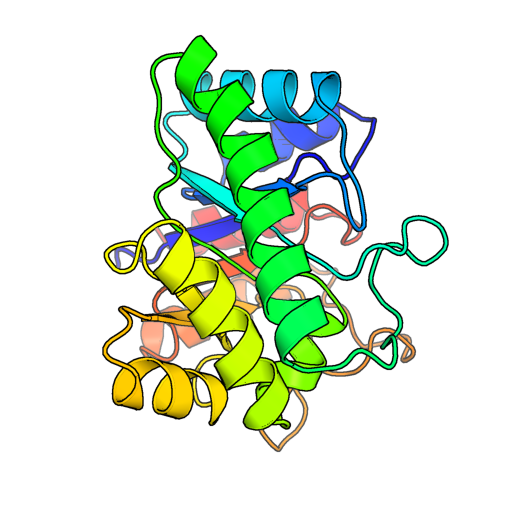 1.00 98.19 95 VAL A O 1
ATOM 718 N N . GLY A 1 96 ? -15.457 10.920 -1.388 1.00 97.75 96 GLY A N 1
ATOM 719 C CA . GLY A 1 96 ? -16.857 11.262 -1.152 1.00 97.75 96 GLY A CA 1
ATOM 720 C C . GLY A 1 96 ? -17.388 12.294 -2.149 1.00 97.75 96 GLY A C 1
ATOM 721 O O . GLY A 1 96 ? -18.493 12.131 -2.665 1.00 97.75 96 GLY A O 1
ATOM 722 N N . ARG A 1 97 ? -16.588 13.312 -2.501 1.00 97.94 97 ARG A N 1
ATOM 723 C CA . ARG A 1 97 ? -16.949 14.291 -3.548 1.00 97.94 97 ARG A CA 1
ATOM 724 C C . ARG A 1 97 ? -17.025 13.674 -4.943 1.00 97.94 97 ARG A C 1
ATOM 726 O O . ARG A 1 97 ? -17.790 14.158 -5.772 1.00 97.94 97 ARG A O 1
ATOM 733 N N . LEU A 1 98 ? -16.252 12.618 -5.190 1.00 97.88 98 LEU A N 1
ATOM 734 C CA . LEU A 1 98 ? -16.217 11.888 -6.460 1.00 97.88 98 LEU A CA 1
ATOM 735 C C . LEU A 1 98 ? -17.210 10.713 -6.512 1.00 97.88 98 LEU A C 1
ATOM 737 O O . LEU A 1 98 ? -17.298 10.027 -7.528 1.00 97.88 98 LEU A O 1
ATOM 741 N N . GLY A 1 99 ? -17.985 10.487 -5.445 1.00 97.12 99 GLY A N 1
ATOM 742 C CA . GLY A 1 99 ? -19.012 9.446 -5.394 1.00 97.12 99 GLY A CA 1
ATOM 743 C C . GLY A 1 99 ? -18.465 8.020 -5.276 1.00 97.12 99 GLY A C 1
ATOM 744 O O . GLY A 1 99 ? -19.145 7.074 -5.672 1.00 97.12 99 GLY A O 1
ATOM 745 N N . CYS A 1 100 ? -17.254 7.848 -4.744 1.00 97.12 100 CYS A N 1
ATOM 746 C CA . CYS A 1 100 ? -16.633 6.544 -4.513 1.00 97.12 100 CYS A CA 1
ATOM 747 C C . CYS A 1 100 ? -16.197 6.366 -3.050 1.00 97.12 100 CYS A C 1
ATOM 749 O O . CYS A 1 100 ? -16.390 7.241 -2.208 1.00 97.12 100 CYS A O 1
ATOM 751 N N . THR A 1 101 ? -15.643 5.199 -2.722 1.00 98.19 101 THR A N 1
ATOM 752 C CA . THR A 1 101 ? -15.307 4.817 -1.342 1.00 98.19 101 THR A CA 1
ATOM 753 C C . THR A 1 101 ? -13.918 4.202 -1.254 1.00 98.19 101 THR A C 1
ATOM 755 O O . THR A 1 101 ? -13.482 3.521 -2.181 1.00 98.19 101 THR A O 1
ATOM 758 N N . ILE A 1 102 ? -13.267 4.368 -0.104 1.00 98.81 102 ILE A N 1
ATOM 759 C CA . ILE A 1 102 ? -12.041 3.644 0.251 1.00 98.81 102 ILE A CA 1
ATOM 760 C C . ILE A 1 102 ? -12.408 2.187 0.574 1.00 98.81 102 ILE A C 1
ATOM 762 O O . ILE A 1 102 ? -13.338 1.943 1.343 1.00 98.81 102 ILE A O 1
ATOM 766 N N . VAL A 1 103 ? -11.693 1.215 -0.002 1.00 98.62 103 VAL A N 1
ATOM 767 C CA . VAL A 1 103 ? -11.988 -0.225 0.162 1.00 98.62 103 VAL A CA 1
ATOM 768 C C . VAL A 1 103 ? -10.893 -1.023 0.866 1.00 98.62 103 VAL A C 1
ATOM 770 O O . VAL A 1 103 ? -11.127 -2.181 1.208 1.00 98.62 103 VAL A O 1
ATOM 773 N N . HIS A 1 104 ? -9.726 -0.426 1.107 1.00 98.88 104 HIS A N 1
ATOM 774 C CA . HIS A 1 104 ? -8.640 -1.006 1.901 1.00 98.88 104 HIS A CA 1
ATOM 775 C C . HIS A 1 104 ? -7.760 0.084 2.521 1.00 98.88 104 HIS A C 1
ATOM 777 O O . HIS A 1 104 ? -7.803 1.246 2.112 1.00 98.88 104 HIS A O 1
ATOM 783 N N . VAL A 1 105 ? -6.947 -0.294 3.506 1.00 98.94 105 VAL A N 1
ATOM 784 C CA . VAL A 1 105 ? -5.895 0.560 4.074 1.00 98.94 105 VAL A CA 1
ATOM 785 C C . VAL A 1 105 ? -4.569 -0.188 4.032 1.00 98.94 105 VAL A C 1
ATOM 787 O O . VAL A 1 105 ? -4.498 -1.342 4.445 1.00 98.94 105 VAL A O 1
ATOM 790 N N . LYS A 1 106 ? -3.503 0.470 3.584 1.00 98.88 106 LYS A N 1
ATOM 791 C CA . LYS A 1 106 ? -2.137 -0.064 3.621 1.00 98.88 106 LYS A CA 1
ATOM 792 C C . LYS A 1 106 ? -1.213 0.976 4.252 1.00 98.88 106 LYS A C 1
ATOM 794 O O . LYS A 1 106 ? -1.045 2.031 3.653 1.00 98.88 106 LYS A O 1
ATOM 799 N N . PRO A 1 107 ? -0.591 0.736 5.416 1.00 98.81 107 PRO A N 1
ATOM 800 C CA . PRO A 1 107 ? 0.392 1.668 5.963 1.00 98.81 107 PRO A CA 1
ATOM 801 C C . PRO A 1 107 ? 1.581 1.867 5.013 1.00 98.81 107 PRO A C 1
ATOM 803 O O . PRO A 1 107 ? 2.001 0.931 4.334 1.00 98.81 107 PRO A O 1
ATOM 806 N N . HIS A 1 108 ? 2.142 3.070 4.977 1.00 98.50 108 HIS A N 1
ATOM 807 C CA . HIS A 1 108 ? 3.279 3.416 4.128 1.00 98.50 108 HIS A CA 1
ATOM 808 C C . HIS A 1 108 ? 4.628 3.202 4.830 1.00 98.50 108 HIS A C 1
ATOM 810 O O . HIS A 1 108 ? 4.769 3.392 6.041 1.00 98.50 108 HIS A O 1
ATOM 816 N N . GLY A 1 109 ? 5.653 2.870 4.040 1.00 96.56 109 GLY A N 1
ATOM 817 C CA . GLY A 1 109 ? 7.056 3.121 4.373 1.00 96.56 109 GLY A CA 1
ATOM 818 C C . GLY A 1 109 ? 7.520 2.583 5.728 1.00 96.56 109 GLY A C 1
ATOM 819 O O . GLY A 1 109 ? 7.413 1.390 6.021 1.00 96.56 109 GLY A O 1
ATOM 820 N N . ALA A 1 110 ? 8.115 3.453 6.546 1.00 97.38 110 ALA A N 1
ATOM 821 C CA . ALA A 1 110 ? 8.626 3.062 7.856 1.00 97.38 110 ALA A CA 1
ATOM 822 C C . ALA A 1 110 ? 7.509 2.638 8.816 1.00 97.38 110 ALA A C 1
ATOM 824 O O . ALA A 1 110 ? 7.716 1.688 9.564 1.00 97.38 110 ALA A O 1
ATOM 825 N N . LEU A 1 111 ? 6.322 3.251 8.748 1.00 98.62 111 LEU A N 1
ATOM 826 C CA . LEU A 1 111 ? 5.190 2.882 9.606 1.00 98.62 111 LEU A CA 1
ATOM 827 C C . LEU A 1 111 ? 4.795 1.412 9.392 1.00 98.62 111 LEU A C 1
ATOM 829 O O . LEU A 1 111 ? 4.617 0.668 10.355 1.00 98.62 111 LEU A O 1
ATOM 833 N N . TYR A 1 112 ? 4.754 0.971 8.131 1.00 98.56 112 TYR A N 1
ATOM 834 C CA . TYR A 1 112 ? 4.554 -0.435 7.772 1.00 98.56 112 TYR A CA 1
ATOM 835 C C . TYR A 1 112 ? 5.663 -1.333 8.329 1.00 98.56 112 TYR A C 1
ATOM 837 O O . TYR A 1 112 ? 5.392 -2.312 9.021 1.00 98.56 112 TYR A O 1
ATOM 845 N N . ASN A 1 113 ? 6.926 -0.995 8.051 1.00 97.62 113 ASN A N 1
ATOM 846 C CA . ASN A 1 113 ? 8.065 -1.843 8.412 1.00 97.62 113 ASN A CA 1
ATOM 847 C C . ASN A 1 113 ? 8.253 -1.975 9.929 1.00 97.62 113 ASN A C 1
ATOM 849 O O . ASN A 1 113 ? 8.639 -3.042 10.404 1.00 97.62 113 ASN A O 1
ATOM 853 N N . VAL A 1 114 ? 7.974 -0.918 10.695 1.00 97.88 114 VAL A N 1
ATOM 854 C CA . VAL A 1 114 ? 8.004 -0.962 12.162 1.00 97.88 114 VAL A CA 1
ATOM 855 C C . VAL A 1 114 ? 6.883 -1.865 12.675 1.00 97.88 114 VAL A C 1
ATOM 857 O O . VAL A 1 114 ? 7.136 -2.730 13.514 1.00 97.88 114 VAL A O 1
ATOM 860 N N . ALA A 1 115 ? 5.669 -1.745 12.127 1.00 98.44 115 ALA A N 1
ATOM 861 C CA . ALA A 1 115 ? 4.526 -2.566 12.526 1.00 98.44 115 ALA A CA 1
ATOM 862 C C . ALA A 1 115 ? 4.755 -4.075 12.330 1.00 98.44 115 ALA A C 1
ATOM 864 O O . ALA A 1 115 ? 4.265 -4.862 13.137 1.00 98.44 115 ALA A O 1
ATOM 865 N N . VAL A 1 116 ? 5.552 -4.484 11.333 1.00 98.06 116 VAL A N 1
ATOM 866 C CA . VAL A 1 116 ? 5.939 -5.895 11.112 1.00 98.06 116 VAL A CA 1
ATOM 867 C C . VAL A 1 116 ? 6.559 -6.527 12.366 1.00 98.06 116 VAL A C 1
ATOM 869 O O . VAL A 1 116 ? 6.333 -7.708 12.626 1.00 98.06 116 VAL A O 1
ATOM 872 N N . LYS A 1 117 ? 7.346 -5.763 13.141 1.00 96.00 117 LYS A N 1
ATOM 873 C CA . LYS A 1 117 ? 8.091 -6.263 14.316 1.00 96.00 117 LYS A CA 1
ATOM 874 C C . LYS A 1 117 ? 7.635 -5.653 15.647 1.00 96.00 117 LYS A C 1
ATOM 876 O O . LYS A 1 117 ? 8.070 -6.116 16.698 1.00 96.00 117 LYS A O 1
ATOM 881 N N . ASN A 1 118 ? 6.766 -4.644 15.627 1.00 98.06 118 ASN A N 1
ATOM 882 C CA . ASN A 1 118 ? 6.301 -3.936 16.815 1.00 98.06 118 ASN A CA 1
ATOM 883 C C . ASN A 1 118 ? 4.773 -4.034 16.953 1.00 98.06 118 ASN A C 1
ATOM 885 O O . ASN A 1 118 ? 4.016 -3.324 16.289 1.00 98.06 118 ASN A O 1
ATOM 889 N N . ALA A 1 119 ? 4.325 -4.886 17.878 1.00 98.38 119 ALA A N 1
ATOM 890 C CA . ALA A 1 119 ? 2.906 -5.119 18.133 1.00 98.38 119 ALA A CA 1
ATOM 891 C C . ALA A 1 119 ? 2.162 -3.877 18.658 1.00 98.38 119 ALA A C 1
ATOM 893 O O . ALA A 1 119 ? 0.956 -3.761 18.461 1.00 98.38 119 ALA A O 1
ATOM 894 N N . GLU A 1 120 ? 2.847 -2.950 19.329 1.00 98.50 120 GLU A N 1
ATOM 895 C CA . GLU A 1 120 ? 2.242 -1.711 19.821 1.00 98.50 120 GLU A CA 1
ATOM 896 C C . GLU A 1 120 ? 1.917 -0.758 18.666 1.00 98.50 120 GLU A 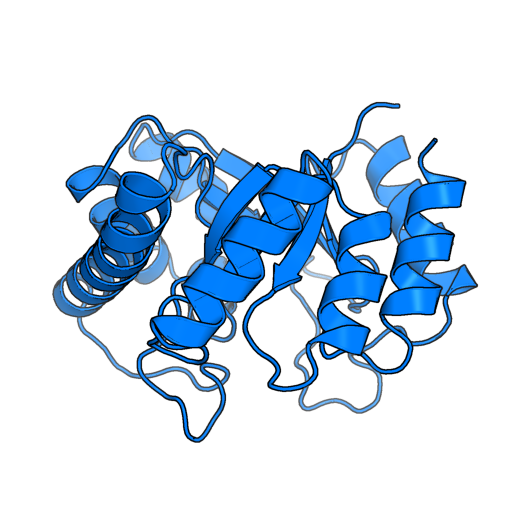C 1
ATOM 898 O O . GLU A 1 120 ? 0.800 -0.248 18.584 1.00 98.50 120 GLU A O 1
ATOM 903 N N . VAL A 1 121 ? 2.840 -0.620 17.709 1.00 98.75 121 VAL A N 1
ATOM 904 C CA . VAL A 1 121 ? 2.616 0.149 16.474 1.00 98.75 121 VAL A CA 1
ATOM 905 C C . VAL A 1 121 ? 1.553 -0.516 15.598 1.00 98.75 121 VAL A C 1
ATOM 907 O O . VAL A 1 121 ? 0.658 0.166 15.103 1.00 98.75 121 VAL A O 1
ATOM 910 N N . ALA A 1 122 ? 1.572 -1.848 15.465 1.00 98.81 122 ALA A N 1
ATOM 911 C CA . ALA A 1 122 ? 0.522 -2.574 14.750 1.00 98.81 122 ALA A CA 1
ATOM 912 C C . ALA A 1 122 ? -0.868 -2.327 15.369 1.00 98.81 122 ALA A C 1
ATOM 914 O O . ALA A 1 122 ? -1.810 -2.008 14.640 1.00 98.81 122 ALA A O 1
ATOM 915 N N . ARG A 1 123 ? -0.997 -2.389 16.705 1.00 98.88 123 ARG A N 1
ATOM 916 C CA . ARG A 1 123 ? -2.252 -2.060 17.406 1.00 98.88 123 ARG A CA 1
ATOM 917 C C . ARG A 1 123 ? -2.688 -0.617 17.175 1.00 98.88 123 ARG A C 1
ATOM 919 O O . ARG A 1 123 ? -3.874 -0.370 16.971 1.00 98.88 123 ARG A O 1
ATOM 926 N N . ALA A 1 124 ? -1.753 0.329 17.195 1.00 98.88 124 ALA A N 1
ATOM 927 C CA . ALA A 1 124 ? -2.049 1.738 16.963 1.00 98.88 124 ALA A CA 1
ATOM 928 C C . ALA A 1 124 ? -2.612 1.990 15.555 1.00 98.88 124 ALA A C 1
ATOM 930 O O . ALA A 1 124 ? -3.639 2.651 15.413 1.00 98.88 124 ALA A O 1
ATOM 931 N N . ILE A 1 125 ? -2.005 1.388 14.527 1.00 98.94 125 ILE A N 1
ATOM 932 C CA . ILE A 1 125 ? -2.506 1.447 13.146 1.00 98.94 125 ILE A CA 1
ATOM 933 C C . ILE A 1 125 ? -3.937 0.909 13.070 1.00 98.94 125 ILE A C 1
ATOM 935 O O . ILE A 1 125 ? -4.828 1.602 12.583 1.00 98.94 125 ILE A O 1
ATOM 939 N N . ALA A 1 126 ? -4.179 -0.301 13.587 1.00 98.88 126 ALA A N 1
ATOM 940 C CA . ALA A 1 126 ? -5.513 -0.900 13.567 1.00 98.88 126 ALA A CA 1
ATOM 941 C C . ALA A 1 126 ? -6.535 -0.086 14.367 1.00 98.88 126 ALA A C 1
ATOM 943 O O . ALA A 1 126 ? -7.687 -0.003 13.960 1.00 98.88 126 ALA A O 1
ATOM 944 N N . THR A 1 127 ? -6.118 0.558 15.460 1.00 98.88 127 THR A N 1
ATOM 945 C CA . THR A 1 127 ? -6.972 1.469 16.234 1.00 98.88 127 THR A CA 1
ATOM 946 C C . THR A 1 127 ? -7.389 2.674 15.392 1.00 98.88 127 THR A C 1
ATOM 948 O O . THR A 1 127 ? -8.574 2.996 15.357 1.00 98.88 127 THR A O 1
ATOM 951 N N . GLY A 1 128 ? -6.454 3.305 14.674 1.00 98.88 128 GLY A N 1
ATOM 952 C CA . GLY A 1 128 ? -6.759 4.412 13.761 1.00 98.88 128 GLY A CA 1
ATOM 953 C C . GLY A 1 128 ? -7.732 4.003 12.654 1.00 98.88 128 GLY A C 1
ATOM 954 O O . GLY A 1 128 ? -8.728 4.683 12.418 1.00 98.88 128 GLY A O 1
ATOM 955 N N . VAL A 1 129 ? -7.507 2.837 12.037 1.00 98.88 129 VAL A N 1
ATOM 956 C CA . VAL A 1 129 ? -8.425 2.289 11.023 1.00 98.88 129 VAL A CA 1
ATOM 957 C C . VAL A 1 129 ? -9.795 1.971 11.622 1.00 98.88 129 VAL A C 1
ATOM 959 O O . VAL A 1 129 ? -10.803 2.324 11.026 1.00 98.88 129 VAL A O 1
ATOM 962 N N . ALA A 1 130 ? -9.863 1.347 12.799 1.00 98.75 130 ALA A N 1
ATOM 963 C CA . ALA A 1 130 ? -11.123 0.964 13.436 1.00 98.75 130 ALA A CA 1
ATOM 964 C C . ALA A 1 130 ? -11.965 2.166 13.888 1.00 98.75 130 ALA A C 1
ATOM 966 O O . ALA A 1 130 ? -13.192 2.086 13.851 1.00 98.75 130 ALA A O 1
ATOM 967 N N . ARG A 1 131 ? -11.327 3.272 14.298 1.00 98.62 131 ARG A N 1
ATOM 968 C CA . ARG A 1 131 ? -12.013 4.537 14.620 1.00 98.62 131 ARG A CA 1
ATOM 969 C C . ARG A 1 131 ? -12.703 5.141 13.401 1.00 98.62 131 ARG A C 1
ATOM 971 O O . ARG A 1 131 ? -13.780 5.706 13.549 1.00 98.62 131 ARG A O 1
ATOM 978 N N . TRP A 1 132 ? -12.093 4.992 12.228 1.00 98.62 132 TRP A N 1
ATOM 979 C CA . TRP A 1 132 ? -12.672 5.418 10.960 1.00 98.62 132 TRP A CA 1
ATOM 980 C C . TRP A 1 132 ? -13.707 4.407 10.436 1.00 98.62 132 TRP A C 1
ATOM 982 O O . TRP A 1 132 ? -14.887 4.726 10.308 1.00 98.62 132 TRP A O 1
ATOM 992 N N . ASN A 1 133 ? -13.291 3.169 10.155 1.00 98.00 133 ASN A N 1
ATOM 993 C CA . ASN A 1 133 ? -14.160 2.101 9.672 1.00 98.00 133 ASN A CA 1
ATOM 994 C C . ASN A 1 133 ? -13.562 0.701 9.946 1.00 98.00 133 ASN A C 1
ATOM 996 O O . ASN A 1 133 ? -12.649 0.265 9.238 1.00 98.00 133 ASN A O 1
ATOM 1000 N N . PRO A 1 134 ? -14.111 -0.077 10.900 1.00 97.25 134 PRO A N 1
ATOM 1001 C CA . PRO A 1 134 ? -13.573 -1.392 11.255 1.00 97.25 134 PRO A CA 1
ATOM 1002 C C . PRO A 1 134 ? -13.854 -2.487 10.210 1.00 97.25 134 PRO A C 1
ATOM 1004 O O . PRO A 1 134 ? -13.311 -3.587 10.301 1.00 97.25 134 PRO A O 1
ATOM 1007 N N . ALA A 1 135 ? -14.713 -2.231 9.217 1.00 97.00 135 ALA A N 1
ATOM 1008 C CA . ALA A 1 135 ? -15.088 -3.228 8.213 1.00 97.00 135 ALA A CA 1
ATOM 1009 C C . ALA A 1 135 ? -14.105 -3.319 7.033 1.00 97.00 135 ALA A C 1
ATOM 1011 O O . ALA A 1 135 ? -14.218 -4.261 6.233 1.00 97.00 135 ALA A O 1
ATOM 1012 N N . VAL A 1 136 ? -13.185 -2.356 6.917 1.00 98.06 136 VAL A N 1
ATOM 1013 C CA . VAL A 1 136 ? -12.235 -2.221 5.807 1.00 98.06 136 VAL A CA 1
ATOM 1014 C C . VAL A 1 136 ? -10.974 -3.050 6.082 1.00 98.06 136 VAL A C 1
ATOM 1016 O O . VAL A 1 136 ? -10.410 -2.951 7.172 1.00 98.06 136 VAL A O 1
ATOM 1019 N N . PRO A 1 137 ? -10.522 -3.891 5.131 1.00 98.56 137 PRO A N 1
ATOM 1020 C CA . PRO A 1 137 ? -9.326 -4.702 5.313 1.00 98.56 137 PRO A CA 1
ATOM 1021 C C . PRO A 1 137 ? -8.046 -3.862 5.381 1.00 98.56 137 PRO A C 1
ATOM 1023 O O . PRO A 1 137 ? -7.873 -2.912 4.613 1.00 98.56 137 PRO A O 1
ATOM 1026 N N . ILE A 1 138 ? -7.127 -4.275 6.257 1.00 98.81 138 ILE A N 1
ATOM 1027 C CA . ILE A 1 138 ? -5.774 -3.714 6.352 1.00 98.81 138 ILE A CA 1
ATOM 1028 C C . ILE A 1 138 ? -4.778 -4.643 5.657 1.00 98.81 138 ILE A C 1
ATOM 1030 O O . ILE A 1 138 ? -4.747 -5.847 5.922 1.00 98.81 138 ILE A O 1
ATOM 1034 N N . PHE A 1 139 ? -3.956 -4.091 4.772 1.00 98.81 139 PHE A N 1
ATOM 1035 C CA . PHE A 1 139 ? -2.891 -4.823 4.094 1.00 98.81 139 PHE A CA 1
ATOM 1036 C C . PHE A 1 139 ? -1.629 -4.805 4.956 1.00 98.81 139 PHE A C 1
ATOM 1038 O O . PHE A 1 139 ? -1.208 -3.754 5.447 1.00 98.81 139 PHE A O 1
ATOM 1045 N N . GLY A 1 140 ? -1.028 -5.975 5.153 1.00 98.69 140 GLY A N 1
ATOM 1046 C CA . GLY A 1 140 ? 0.192 -6.136 5.942 1.00 98.69 140 GLY A CA 1
ATOM 1047 C C . GLY A 1 140 ? 1.043 -7.281 5.425 1.00 98.69 140 GLY A C 1
ATOM 1048 O O . GLY A 1 140 ? 0.578 -8.110 4.645 1.00 98.69 140 GLY A O 1
ATOM 1049 N N . LEU A 1 141 ? 2.297 -7.336 5.867 1.00 98.69 141 LEU A N 1
ATOM 1050 C CA . LEU A 1 141 ? 3.271 -8.267 5.309 1.00 98.69 141 LEU A CA 1
ATOM 1051 C C . LEU A 1 141 ? 2.829 -9.710 5.556 1.00 98.69 141 LEU A C 1
ATOM 1053 O O . LEU A 1 141 ? 2.629 -10.116 6.706 1.00 98.69 141 LEU A O 1
ATOM 1057 N N . ALA A 1 142 ? 2.695 -10.485 4.483 1.00 98.25 142 ALA A N 1
ATOM 1058 C CA . ALA A 1 142 ? 2.326 -11.889 4.552 1.00 98.25 142 ALA A CA 1
ATOM 1059 C C . ALA A 1 142 ? 3.261 -12.669 5.492 1.00 98.25 142 ALA A C 1
ATOM 1061 O O . ALA A 1 142 ? 4.481 -12.531 5.436 1.00 98.25 142 ALA A O 1
ATOM 1062 N N . GLY A 1 143 ? 2.675 -13.480 6.378 1.00 96.75 143 GLY A N 1
ATOM 1063 C CA . GLY A 1 143 ? 3.416 -14.272 7.366 1.00 96.75 143 GLY A CA 1
ATOM 1064 C C . GLY A 1 143 ? 3.991 -13.481 8.548 1.00 96.75 143 GLY A C 1
ATOM 1065 O O . GLY A 1 143 ? 4.646 -14.078 9.398 1.00 96.75 143 GLY A O 1
ATOM 1066 N N . SER A 1 144 ? 3.761 -12.166 8.632 1.00 98.00 144 SER A N 1
ATOM 1067 C CA . SER A 1 144 ? 4.255 -11.365 9.756 1.00 98.00 144 SER A CA 1
ATOM 1068 C C . SER A 1 144 ? 3.295 -11.346 10.958 1.00 98.00 144 SER A C 1
ATOM 1070 O O . SER A 1 144 ? 2.074 -11.403 10.771 1.00 98.00 144 SER A O 1
ATOM 1072 N N . PRO A 1 145 ? 3.817 -11.158 12.189 1.00 97.94 145 PRO A N 1
ATOM 1073 C CA . PRO A 1 145 ? 2.995 -11.048 13.398 1.00 97.94 145 PRO A CA 1
ATOM 1074 C C . PRO A 1 145 ? 1.979 -9.895 13.392 1.00 97.94 145 PRO A C 1
ATOM 1076 O O . PRO A 1 145 ? 1.013 -9.931 14.151 1.00 97.94 145 PRO A O 1
ATOM 1079 N N . MET A 1 146 ? 2.162 -8.863 12.555 1.00 98.31 146 MET A N 1
ATOM 1080 C CA . MET A 1 146 ? 1.233 -7.724 12.497 1.00 98.31 146 MET A CA 1
ATOM 1081 C C . MET A 1 146 ? -0.176 -8.150 12.064 1.00 98.31 146 MET A C 1
ATOM 1083 O O . MET A 1 146 ? -1.160 -7.598 12.550 1.00 98.31 146 MET A O 1
ATOM 1087 N N . LEU A 1 147 ? -0.274 -9.161 11.192 1.00 98.56 147 LEU A N 1
ATOM 1088 C CA . LEU A 1 147 ? -1.556 -9.686 10.730 1.00 98.56 147 LEU A CA 1
ATOM 1089 C C . LEU A 1 147 ? -2.311 -10.366 11.872 1.00 98.56 147 LEU A C 1
ATOM 1091 O O . LEU A 1 147 ? -3.523 -10.202 11.979 1.00 98.56 147 LEU A O 1
ATOM 1095 N N . ASP A 1 148 ? -1.604 -11.092 12.737 1.00 98.44 148 ASP A N 1
ATOM 1096 C CA . ASP A 1 148 ? -2.203 -11.766 13.890 1.00 98.44 148 ASP A CA 1
ATOM 1097 C C . ASP A 1 148 ? -2.691 -10.751 14.921 1.00 98.44 148 ASP A C 1
ATOM 1099 O O . ASP A 1 148 ? -3.833 -10.830 15.361 1.00 98.44 148 ASP A O 1
ATOM 1103 N N . VAL A 1 149 ? -1.894 -9.710 15.195 1.00 98.75 149 VAL A N 1
ATOM 1104 C CA . VAL A 1 149 ? -2.313 -8.589 16.053 1.00 98.75 149 VAL A CA 1
ATOM 1105 C C . VAL A 1 149 ? -3.616 -7.962 15.555 1.00 98.75 149 VAL A C 1
ATOM 1107 O O . VAL A 1 149 ? -4.521 -7.699 16.343 1.00 98.75 149 VAL A O 1
ATOM 1110 N N . TRP A 1 150 ? -3.733 -7.717 14.251 1.00 98.75 150 TRP A N 1
ATOM 1111 C CA . TRP A 1 150 ? -4.936 -7.120 13.674 1.00 98.75 150 TRP A CA 1
ATOM 1112 C C . TRP A 1 150 ? -6.137 -8.072 13.688 1.00 98.75 150 TRP A C 1
ATOM 1114 O O . TRP A 1 150 ? -7.249 -7.632 13.980 1.00 98.75 150 TRP A O 1
ATOM 1124 N N . ARG A 1 151 ? -5.929 -9.372 13.441 1.00 98.56 151 ARG A N 1
ATOM 1125 C CA . ARG A 1 151 ? -6.984 -10.393 13.561 1.00 98.56 151 ARG A CA 1
ATOM 1126 C C . ARG A 1 151 ? -7.498 -10.513 14.993 1.00 98.56 151 ARG A C 1
ATOM 1128 O O . ARG A 1 151 ? -8.710 -10.559 15.183 1.00 98.56 151 ARG A O 1
ATOM 1135 N N . ASP A 1 152 ? -6.612 -10.492 15.986 1.00 98.50 152 ASP A N 1
ATOM 1136 C CA . ASP A 1 152 ? -6.973 -10.537 17.410 1.00 98.50 152 ASP A CA 1
ATOM 1137 C C . ASP A 1 152 ? -7.786 -9.306 17.840 1.00 98.50 152 ASP A C 1
ATOM 1139 O O . ASP A 1 152 ? -8.622 -9.382 18.740 1.00 98.50 152 ASP A O 1
ATOM 1143 N N . MET A 1 153 ? -7.591 -8.172 17.160 1.00 98.44 153 MET A N 1
ATOM 1144 C CA . MET A 1 153 ? -8.410 -6.965 17.318 1.00 98.44 153 MET A CA 1
ATOM 1145 C C . MET A 1 153 ? -9.751 -7.021 16.564 1.00 98.44 153 MET A C 1
ATOM 1147 O O . MET A 1 153 ? -10.526 -6.069 16.632 1.00 98.44 153 MET A O 1
ATOM 1151 N N . GLY A 1 154 ? -10.041 -8.107 15.844 1.00 98.31 154 GLY A N 1
ATOM 1152 C CA . GLY A 1 154 ? -11.262 -8.274 15.054 1.00 98.31 154 GLY A CA 1
ATOM 1153 C C . GLY A 1 154 ? -11.235 -7.590 13.684 1.00 98.31 154 GLY A C 1
ATOM 1154 O O . GLY A 1 154 ? -12.279 -7.487 13.039 1.00 98.31 154 GLY A O 1
ATOM 1155 N N . MET A 1 155 ? -10.069 -7.129 13.222 1.00 98.62 155 MET A N 1
ATOM 1156 C CA . MET A 1 155 ? -9.933 -6.491 11.912 1.00 98.62 155 MET A CA 1
ATOM 1157 C C . MET A 1 155 ? -9.906 -7.528 10.791 1.00 98.62 155 MET A C 1
ATOM 1159 O O . MET A 1 155 ? -9.364 -8.628 10.931 1.00 98.62 155 MET A O 1
ATOM 1163 N N . LYS A 1 156 ? -10.430 -7.145 9.625 1.00 98.38 156 LYS A N 1
ATOM 1164 C CA . LYS A 1 156 ? -10.145 -7.867 8.382 1.00 98.38 156 LYS A CA 1
ATOM 1165 C C . LYS A 1 156 ? -8.733 -7.519 7.929 1.00 98.38 156 LYS A C 1
ATOM 1167 O O . LYS A 1 156 ? -8.325 -6.361 7.992 1.00 98.38 156 LYS A O 1
ATOM 1172 N N . VAL A 1 157 ? -8.003 -8.508 7.435 1.00 98.50 157 VAL A N 1
ATOM 1173 C CA . VAL A 1 157 ? -6.629 -8.324 6.964 1.00 98.50 157 VAL A CA 1
ATOM 1174 C C . VAL A 1 157 ? -6.454 -8.951 5.594 1.00 98.50 157 VAL A C 1
ATOM 1176 O O . VAL A 1 157 ? -7.163 -9.907 5.282 1.00 98.50 157 VAL A O 1
ATOM 1179 N N . ALA A 1 158 ? -5.508 -8.431 4.816 1.00 98.38 158 ALA A N 1
ATOM 1180 C CA . ALA A 1 158 ? -5.000 -9.111 3.633 1.00 98.38 158 ALA A CA 1
ATOM 1181 C C . ALA A 1 158 ? -3.477 -9.261 3.710 1.00 98.38 158 ALA A C 1
ATOM 1183 O O . ALA A 1 158 ? -2.763 -8.297 4.004 1.00 98.38 158 ALA A O 1
ATOM 1184 N N . GLY A 1 159 ? -2.983 -10.472 3.455 1.00 98.44 159 GLY A N 1
ATOM 1185 C CA . GLY A 1 159 ? -1.550 -10.742 3.372 1.00 98.44 159 GLY A CA 1
ATOM 1186 C C . GLY A 1 159 ? -0.959 -10.192 2.075 1.00 98.44 159 GLY A C 1
ATOM 1187 O O . GLY A 1 159 ? -1.404 -10.555 0.987 1.00 98.44 159 GLY A O 1
ATOM 1188 N N . GLU A 1 160 ? 0.060 -9.347 2.187 1.00 98.75 160 GLU A N 1
ATOM 1189 C CA . GLU A 1 160 ? 0.738 -8.694 1.069 1.00 98.75 160 GLU A CA 1
ATOM 1190 C C . GLU A 1 160 ? 2.151 -9.250 0.848 1.00 98.75 160 GLU A C 1
ATOM 1192 O O . GLU A 1 160 ? 2.920 -9.444 1.794 1.00 98.75 160 GLU A O 1
ATOM 1197 N N . ALA A 1 161 ? 2.512 -9.451 -0.419 1.00 98.50 161 ALA A N 1
ATOM 1198 C CA . ALA A 1 161 ? 3.885 -9.692 -0.857 1.00 98.50 161 ALA A CA 1
ATOM 1199 C C . ALA A 1 161 ? 4.350 -8.617 -1.853 1.00 98.50 161 ALA A C 1
ATOM 1201 O O . ALA A 1 161 ? 3.547 -7.855 -2.371 1.00 98.50 161 ALA A O 1
ATOM 1202 N N . PHE A 1 162 ? 5.648 -8.553 -2.145 1.00 98.69 162 PHE A N 1
ATOM 1203 C CA . PHE A 1 162 ? 6.259 -7.499 -2.956 1.00 98.69 162 PHE A CA 1
ATOM 1204 C C . PHE A 1 162 ? 7.042 -8.115 -4.109 1.00 98.69 162 PHE A C 1
ATOM 1206 O O . PHE A 1 162 ? 7.995 -8.865 -3.894 1.00 98.69 162 PHE A O 1
ATOM 1213 N N . ALA A 1 163 ? 6.666 -7.808 -5.346 1.00 98.56 163 ALA A N 1
ATOM 1214 C CA . ALA A 1 163 ? 7.349 -8.345 -6.522 1.00 98.56 163 ALA A CA 1
ATOM 1215 C C . ALA A 1 163 ? 8.704 -7.666 -6.769 1.00 98.56 163 ALA A C 1
ATOM 1217 O O . ALA A 1 163 ? 9.635 -8.298 -7.259 1.00 98.56 163 ALA A O 1
ATOM 1218 N N . ASP A 1 164 ? 8.830 -6.396 -6.387 1.00 98.50 164 ASP A N 1
ATOM 1219 C CA . ASP A 1 164 ? 9.980 -5.536 -6.673 1.00 98.50 164 ASP A CA 1
ATOM 1220 C C . ASP A 1 164 ? 10.948 -5.370 -5.487 1.00 98.50 164 ASP A C 1
ATOM 1222 O O . ASP A 1 164 ? 11.884 -4.569 -5.539 1.00 98.50 164 ASP A O 1
ATOM 1226 N N . ARG A 1 165 ? 10.751 -6.130 -4.405 1.00 98.06 165 ARG A N 1
ATOM 1227 C CA . ARG A 1 165 ? 11.598 -6.091 -3.205 1.00 98.06 165 ARG A CA 1
ATOM 1228 C C . ARG A 1 165 ? 12.281 -7.423 -2.954 1.00 98.06 165 ARG A C 1
ATOM 1230 O O . ARG A 1 165 ? 11.719 -8.490 -3.193 1.00 98.06 165 ARG A O 1
ATOM 1237 N N . ARG A 1 166 ? 13.493 -7.358 -2.403 1.00 98.06 166 ARG A N 1
ATOM 1238 C CA . ARG A 1 166 ? 14.152 -8.528 -1.813 1.00 98.06 166 ARG A CA 1
ATOM 1239 C C . ARG A 1 166 ? 13.693 -8.761 -0.382 1.00 98.06 166 ARG A C 1
ATOM 1241 O O . ARG A 1 166 ? 13.379 -7.821 0.349 1.00 98.06 166 ARG A O 1
ATOM 1248 N N . TYR A 1 167 ? 13.732 -10.028 -0.000 1.00 97.94 167 TYR A N 1
ATOM 1249 C CA . TYR A 1 167 ? 13.396 -10.517 1.325 1.00 97.94 167 TYR A CA 1
ATOM 1250 C C . TYR A 1 167 ? 14.659 -10.979 2.048 1.00 97.94 167 TYR A C 1
ATOM 1252 O O . TYR A 1 167 ? 15.572 -11.529 1.430 1.00 97.94 167 TYR A O 1
ATOM 1260 N N . GLU A 1 168 ? 14.697 -10.749 3.351 1.00 97.44 168 GLU A N 1
ATOM 1261 C CA . GLU A 1 168 ? 15.623 -11.391 4.272 1.00 97.44 168 GLU A CA 1
ATOM 1262 C C . GLU A 1 168 ? 15.156 -12.826 4.569 1.00 97.44 168 GLU A C 1
ATOM 1264 O O . GLU A 1 168 ? 14.014 -13.205 4.296 1.00 97.44 168 GLU A O 1
ATOM 1269 N N . ALA A 1 169 ? 16.037 -13.642 5.154 1.00 95.50 169 ALA A N 1
ATOM 1270 C CA . ALA A 1 169 ? 15.725 -15.039 5.473 1.00 95.50 169 ALA A CA 1
ATOM 1271 C C . ALA A 1 169 ? 14.570 -15.197 6.485 1.00 95.50 169 ALA A C 1
ATOM 1273 O O . ALA A 1 169 ? 13.923 -16.240 6.511 1.00 95.50 169 ALA A O 1
ATOM 1274 N N . ASP A 1 170 ? 14.306 -14.168 7.298 1.00 93.94 170 ASP A N 1
ATOM 1275 C CA . ASP A 1 170 ? 13.195 -14.120 8.258 1.00 93.94 170 ASP A CA 1
ATOM 1276 C C . ASP A 1 170 ? 11.851 -13.709 7.620 1.00 93.94 170 ASP A C 1
ATOM 1278 O O . ASP A 1 170 ? 10.864 -13.538 8.331 1.00 93.94 170 ASP A O 1
ATOM 1282 N N . GLY A 1 171 ? 11.805 -13.527 6.295 1.00 95.06 171 GLY A N 1
ATOM 1283 C CA . GLY A 1 171 ? 10.608 -13.110 5.564 1.00 95.06 171 GLY A CA 1
ATOM 1284 C C . GLY A 1 171 ? 10.340 -11.605 5.606 1.00 95.06 171 GLY A C 1
ATOM 1285 O O . GLY A 1 171 ? 9.371 -11.146 5.003 1.00 95.06 171 GLY A O 1
ATOM 1286 N N . THR A 1 172 ? 11.187 -10.810 6.266 1.00 96.62 172 THR A N 1
ATOM 1287 C CA . THR A 1 172 ? 11.059 -9.347 6.246 1.00 96.62 172 THR A CA 1
ATOM 1288 C C . THR A 1 172 ? 11.705 -8.725 5.017 1.00 96.62 172 THR A C 1
ATOM 1290 O O . THR A 1 172 ? 12.530 -9.337 4.344 1.00 96.62 172 THR A O 1
ATOM 1293 N N . LEU A 1 173 ? 11.307 -7.500 4.675 1.00 97.06 173 LEU A N 1
ATOM 1294 C CA . LEU A 1 173 ? 11.855 -6.820 3.507 1.00 97.06 173 LEU A CA 1
ATOM 1295 C C . LEU A 1 173 ? 13.273 -6.319 3.772 1.00 97.06 173 LEU A C 1
ATOM 1297 O O . LEU A 1 173 ? 13.541 -5.639 4.766 1.00 97.06 173 LEU A O 1
ATOM 1301 N N . ARG A 1 174 ? 14.160 -6.552 2.806 1.00 96.50 174 ARG A N 1
ATOM 1302 C CA . ARG A 1 174 ? 15.511 -5.996 2.814 1.00 96.50 174 ARG A CA 1
ATOM 1303 C C . ARG A 1 174 ? 15.451 -4.474 2.825 1.00 96.50 174 ARG A C 1
ATOM 1305 O O . ARG A 1 174 ? 14.749 -3.858 2.016 1.00 96.50 174 ARG A O 1
ATOM 1312 N N . SER A 1 175 ? 16.196 -3.858 3.739 1.00 93.81 175 SER A N 1
ATOM 1313 C CA . SER A 1 175 ? 16.214 -2.401 3.901 1.00 93.81 175 SER A CA 1
ATOM 1314 C C . SER A 1 175 ? 16.667 -1.700 2.617 1.00 93.81 175 SER A C 1
ATOM 1316 O O . SER A 1 175 ? 17.698 -2.058 2.051 1.00 93.81 175 SER A O 1
ATOM 1318 N N . ARG A 1 176 ? 15.948 -0.644 2.206 1.00 90.94 176 ARG A N 1
ATOM 1319 C CA . ARG A 1 176 ? 16.269 0.167 1.013 1.00 90.94 176 ARG A CA 1
ATOM 1320 C C . ARG A 1 176 ? 17.644 0.859 1.080 1.00 90.94 176 ARG A C 1
ATOM 1322 O O . ARG A 1 176 ? 18.108 1.356 0.064 1.00 90.94 176 ARG A O 1
ATOM 1329 N N . LYS A 1 177 ? 18.322 0.856 2.237 1.00 90.88 177 LYS A N 1
ATOM 1330 C CA . LYS A 1 177 ? 19.707 1.347 2.368 1.00 90.88 177 LYS A CA 1
ATOM 1331 C C . LYS A 1 177 ? 20.740 0.474 1.644 1.00 90.88 177 LYS A C 1
ATOM 1333 O O . LYS A 1 177 ? 21.871 0.907 1.453 1.00 90.88 177 LYS A O 1
ATOM 1338 N N . PHE A 1 178 ? 20.383 -0.764 1.298 1.00 93.88 178 PHE A N 1
ATOM 1339 C CA . PHE A 1 178 ? 21.256 -1.674 0.564 1.00 93.88 178 PHE A CA 1
ATOM 1340 C C . PHE A 1 178 ? 20.996 -1.569 -0.941 1.00 93.88 178 PHE A C 1
ATOM 1342 O O . PHE A 1 178 ? 19.846 -1.563 -1.378 1.00 93.88 178 PHE A O 1
ATOM 1349 N N . ALA A 1 179 ? 22.067 -1.523 -1.737 1.00 93.00 179 ALA A N 1
ATOM 1350 C CA . ALA A 1 179 ? 21.991 -1.330 -3.188 1.00 93.00 179 ALA A CA 1
ATOM 1351 C C . ALA A 1 179 ? 21.212 -2.437 -3.922 1.00 93.00 179 ALA A C 1
ATOM 1353 O O . ALA A 1 179 ? 20.666 -2.208 -4.995 1.00 93.00 179 ALA A O 1
ATOM 1354 N N . ASP A 1 180 ? 21.140 -3.632 -3.340 1.00 95.31 180 ASP A N 1
ATOM 1355 C CA . ASP A 1 180 ? 20.433 -4.788 -3.881 1.00 95.31 180 ASP A CA 1
ATOM 1356 C C . ASP A 1 180 ? 19.004 -4.938 -3.335 1.00 95.31 180 ASP A C 1
ATOM 1358 O O . ASP A 1 180 ? 18.362 -5.942 -3.616 1.00 95.31 180 ASP A O 1
ATOM 1362 N N . ALA A 1 181 ? 18.471 -3.982 -2.568 1.00 96.12 181 ALA A N 1
ATOM 1363 C CA . ALA A 1 181 ? 17.151 -4.107 -1.936 1.00 96.12 181 ALA A CA 1
ATOM 1364 C C . ALA A 1 181 ? 15.971 -4.177 -2.921 1.00 96.12 181 ALA A C 1
ATOM 1366 O O . ALA A 1 181 ? 14.922 -4.733 -2.578 1.00 96.12 181 ALA A O 1
ATOM 1367 N N . LEU A 1 182 ? 16.138 -3.604 -4.115 1.00 97.56 182 LEU A N 1
ATOM 1368 C CA . LEU A 1 182 ? 15.127 -3.566 -5.168 1.00 97.56 182 LEU A CA 1
ATOM 1369 C C . LEU A 1 182 ? 15.404 -4.629 -6.237 1.00 97.56 182 LEU A C 1
ATOM 1371 O O . LEU A 1 182 ? 16.553 -4.962 -6.539 1.00 97.56 182 LEU A O 1
ATOM 1375 N N . ILE A 1 183 ? 14.331 -5.133 -6.835 1.00 98.38 183 ILE A N 1
ATOM 1376 C CA . ILE A 1 183 ? 14.358 -5.956 -8.041 1.00 98.38 183 ILE A CA 1
ATOM 1377 C C . ILE A 1 183 ? 13.863 -5.069 -9.181 1.00 98.38 183 ILE A C 1
ATOM 1379 O O . ILE A 1 183 ? 12.671 -4.804 -9.290 1.00 98.38 183 ILE A O 1
ATOM 1383 N N . THR A 1 184 ? 14.789 -4.589 -10.009 1.00 97.88 184 THR A N 1
ATOM 1384 C CA . THR A 1 184 ? 14.486 -3.695 -11.140 1.00 97.88 184 THR A CA 1
ATOM 1385 C C . THR A 1 184 ? 14.343 -4.430 -12.473 1.00 97.88 184 THR A C 1
ATOM 1387 O O . THR A 1 184 ? 13.904 -3.839 -13.454 1.00 97.88 184 THR A O 1
ATOM 1390 N N . ASP A 1 185 ? 14.702 -5.716 -12.523 1.00 98.44 185 ASP A N 1
ATOM 1391 C CA . ASP A 1 185 ? 14.501 -6.563 -13.698 1.00 98.44 185 ASP A CA 1
ATOM 1392 C C . ASP A 1 185 ? 13.041 -7.062 -13.756 1.00 98.44 185 ASP A C 1
ATOM 1394 O O . ASP A 1 185 ? 12.619 -7.796 -12.852 1.00 98.44 185 ASP A O 1
ATOM 1398 N N . PRO A 1 186 ? 12.260 -6.710 -14.800 1.00 98.75 186 PRO A N 1
ATOM 1399 C CA . PRO A 1 186 ? 10.849 -7.087 -14.889 1.00 98.75 186 PRO A CA 1
ATOM 1400 C C . PRO A 1 186 ? 10.608 -8.598 -14.880 1.00 98.75 186 PRO A C 1
ATOM 1402 O O . PRO A 1 186 ? 9.634 -9.061 -14.288 1.00 98.75 186 PRO A O 1
ATOM 1405 N N . ALA A 1 187 ? 11.494 -9.381 -15.503 1.00 98.69 187 ALA A N 1
ATOM 1406 C CA . ALA A 1 187 ? 11.351 -10.833 -15.552 1.00 98.69 187 ALA A CA 1
ATOM 1407 C C . ALA A 1 187 ? 11.562 -11.467 -14.169 1.00 98.69 187 ALA A C 1
ATOM 1409 O O . ALA A 1 187 ? 10.783 -12.332 -13.762 1.00 98.69 187 ALA A O 1
ATOM 1410 N N . ALA A 1 188 ? 12.566 -11.012 -13.416 1.00 98.69 188 ALA A N 1
ATOM 1411 C CA . ALA A 1 188 ? 12.816 -11.458 -12.050 1.00 98.69 188 ALA A CA 1
ATOM 1412 C C . ALA A 1 188 ? 11.660 -11.103 -11.103 1.00 98.69 188 ALA A C 1
ATOM 1414 O O . ALA A 1 188 ? 11.237 -11.951 -10.313 1.00 98.69 188 ALA A O 1
ATOM 1415 N N . ALA A 1 189 ? 11.118 -9.887 -11.205 1.00 98.75 189 ALA A N 1
ATOM 1416 C CA . ALA A 1 189 ? 9.978 -9.455 -10.398 1.00 98.75 189 ALA A CA 1
ATOM 1417 C C . ALA A 1 189 ? 8.708 -10.262 -10.721 1.00 98.75 189 ALA A C 1
ATOM 1419 O O . ALA A 1 189 ? 8.048 -10.769 -9.812 1.00 98.75 189 ALA A O 1
ATOM 1420 N N . ALA A 1 190 ? 8.413 -10.486 -12.006 1.00 98.62 190 ALA A N 1
ATOM 1421 C CA . ALA A 1 190 ? 7.284 -11.310 -12.437 1.00 98.62 190 ALA A CA 1
ATOM 1422 C C . ALA A 1 190 ? 7.426 -12.774 -11.993 1.00 98.62 190 ALA A C 1
ATOM 1424 O O . ALA A 1 190 ? 6.465 -13.378 -11.515 1.00 98.62 190 ALA A O 1
ATOM 1425 N N . ALA A 1 191 ? 8.633 -13.345 -12.082 1.00 98.56 191 ALA A N 1
ATOM 1426 C CA . ALA A 1 191 ? 8.910 -14.688 -11.581 1.00 98.56 191 ALA A CA 1
ATOM 1427 C C . ALA A 1 191 ? 8.683 -14.787 -10.065 1.00 98.56 191 ALA A C 1
ATOM 1429 O O . ALA A 1 191 ? 8.148 -15.786 -9.585 1.00 98.56 191 ALA A O 1
ATOM 1430 N N . GLN A 1 192 ? 9.057 -13.754 -9.305 1.00 98.38 192 GLN A N 1
ATOM 1431 C CA . GLN A 1 192 ? 8.778 -13.678 -7.874 1.00 98.38 192 GLN A CA 1
ATOM 1432 C C . GLN A 1 192 ? 7.279 -13.571 -7.579 1.00 98.38 192 GLN A C 1
ATOM 1434 O O . GLN A 1 192 ? 6.774 -14.349 -6.768 1.00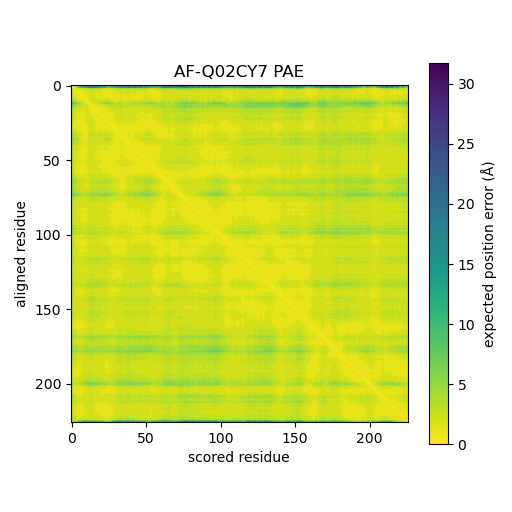 98.38 192 GLN A O 1
ATOM 1439 N N . ALA A 1 193 ? 6.558 -12.691 -8.274 1.00 98.25 193 ALA A N 1
ATOM 1440 C CA . ALA A 1 193 ? 5.111 -12.550 -8.130 1.00 98.25 193 ALA A CA 1
ATOM 1441 C C . ALA A 1 193 ? 4.374 -13.871 -8.411 1.00 98.25 193 ALA A C 1
ATOM 1443 O O . ALA A 1 193 ? 3.536 -14.314 -7.624 1.00 98.25 193 ALA A O 1
ATOM 1444 N N . LEU A 1 194 ? 4.740 -14.550 -9.501 1.00 97.69 194 LEU A N 1
ATOM 1445 C CA . LEU A 1 194 ? 4.152 -15.828 -9.892 1.00 97.69 194 LEU A CA 1
ATOM 1446 C C . LEU A 1 194 ? 4.422 -16.937 -8.869 1.00 97.69 194 LEU A C 1
ATOM 1448 O O . LEU A 1 194 ? 3.539 -17.760 -8.626 1.00 97.69 194 LEU A O 1
ATOM 1452 N N . ARG A 1 195 ? 5.614 -16.971 -8.256 1.00 97.56 195 ARG A N 1
ATOM 1453 C CA . ARG A 1 195 ? 5.898 -17.907 -7.155 1.00 97.56 195 ARG A CA 1
ATOM 1454 C C . ARG A 1 195 ? 4.966 -17.664 -5.974 1.00 97.56 195 ARG A C 1
ATOM 1456 O O . ARG A 1 195 ? 4.292 -18.601 -5.562 1.00 97.56 195 ARG A O 1
ATOM 1463 N N . PHE A 1 196 ? 4.859 -16.421 -5.496 1.00 97.06 196 PHE A N 1
ATOM 1464 C CA . PHE A 1 196 ? 3.973 -16.086 -4.374 1.00 97.06 196 PHE A CA 1
ATOM 1465 C C . PHE A 1 196 ? 2.515 -16.462 -4.652 1.00 97.06 196 PHE A C 1
ATOM 1467 O O . PHE A 1 196 ? 1.859 -17.040 -3.786 1.00 97.06 196 PHE A O 1
ATOM 1474 N N . ALA A 1 197 ? 2.032 -16.206 -5.871 1.00 96.00 197 ALA A N 1
ATOM 1475 C CA . ALA A 1 197 ? 0.681 -16.574 -6.280 1.00 96.00 197 ALA A CA 1
ATOM 1476 C C . ALA A 1 197 ? 0.463 -18.097 -6.318 1.00 96.00 197 ALA A C 1
ATOM 1478 O O . ALA A 1 197 ? -0.573 -18.579 -5.866 1.00 96.00 197 ALA A O 1
ATOM 1479 N N . ARG A 1 198 ? 1.429 -18.868 -6.838 1.00 95.56 198 ARG A N 1
ATOM 1480 C CA . ARG A 1 198 ? 1.339 -20.340 -6.926 1.00 95.56 198 ARG A CA 1
ATOM 1481 C C . ARG A 1 198 ? 1.422 -21.026 -5.570 1.00 95.56 198 ARG A C 1
ATOM 1483 O O . ARG A 1 198 ? 0.760 -22.037 -5.365 1.00 95.56 198 ARG A O 1
ATOM 1490 N N . GLU A 1 199 ? 2.247 -20.495 -4.679 1.00 95.19 199 GLU A N 1
ATOM 1491 C CA . GLU A 1 199 ? 2.442 -21.024 -3.328 1.00 95.19 199 GLU A CA 1
ATOM 1492 C C . GLU A 1 199 ? 1.338 -20.570 -2.357 1.00 95.19 199 GLU A C 1
ATOM 1494 O O . GLU A 1 199 ? 1.253 -21.093 -1.250 1.00 95.19 199 GLU A O 1
ATOM 1499 N N . GLY A 1 200 ? 0.475 -19.628 -2.762 1.00 94.19 200 GLY A N 1
ATOM 1500 C CA . GLY A 1 200 ? -0.604 -19.106 -1.918 1.00 94.19 200 GLY A CA 1
ATOM 1501 C C . GLY A 1 200 ? -0.098 -18.273 -0.738 1.00 94.19 200 GLY A C 1
ATOM 1502 O O . GLY A 1 200 ? -0.736 -18.246 0.309 1.00 94.19 200 GLY A O 1
ATOM 1503 N N . VAL A 1 201 ? 1.059 -17.619 -0.892 1.00 92.69 201 VAL A N 1
ATOM 1504 C CA . VAL A 1 201 ? 1.730 -16.870 0.187 1.00 92.69 201 VAL A CA 1
ATOM 1505 C C . VAL A 1 201 ? 1.015 -15.556 0.502 1.00 92.69 201 VAL A C 1
ATOM 1507 O O . VAL A 1 201 ? 1.042 -15.108 1.644 1.00 92.69 201 VAL A O 1
ATOM 1510 N N . ALA A 1 202 ? 0.384 -14.932 -0.495 1.00 95.88 202 ALA A N 1
ATOM 1511 C CA . ALA A 1 202 ? -0.232 -13.616 -0.364 1.00 95.88 202 ALA A CA 1
ATOM 1512 C C . ALA A 1 202 ? -1.557 -13.517 -1.128 1.00 95.88 202 ALA A C 1
ATOM 1514 O O . ALA A 1 202 ? -1.781 -14.211 -2.121 1.00 95.88 202 ALA A O 1
ATOM 1515 N N . GLU A 1 203 ? -2.415 -12.613 -0.666 1.00 97.31 203 GLU A N 1
ATOM 1516 C CA . GLU A 1 203 ? -3.702 -12.266 -1.277 1.00 97.31 203 GLU A CA 1
ATOM 1517 C C . GLU A 1 203 ? -3.573 -11.057 -2.214 1.00 97.31 203 GLU A C 1
ATOM 1519 O O . GLU A 1 203 ? -4.350 -10.917 -3.162 1.00 97.31 203 GLU A O 1
ATOM 1524 N N . THR A 1 204 ? -2.567 -10.212 -1.976 1.00 98.50 204 THR A N 1
ATOM 1525 C CA . THR A 1 204 ? -2.212 -9.072 -2.823 1.00 98.50 204 THR A CA 1
ATOM 1526 C C . THR A 1 204 ? -0.699 -8.983 -3.030 1.00 98.50 204 THR A C 1
ATOM 1528 O O . THR A 1 204 ? 0.090 -9.331 -2.147 1.00 98.50 204 THR A O 1
ATOM 1531 N N . ILE A 1 205 ? -0.279 -8.552 -4.218 1.00 98.69 205 ILE A N 1
ATOM 1532 C CA . ILE A 1 205 ? 1.126 -8.359 -4.583 1.00 98.69 205 ILE A CA 1
ATOM 1533 C C . ILE A 1 205 ? 1.356 -6.889 -4.923 1.00 98.69 205 ILE A C 1
ATOM 1535 O O . ILE A 1 205 ? 0.692 -6.341 -5.794 1.00 98.69 205 ILE A O 1
ATOM 1539 N N . CYS A 1 206 ? 2.334 -6.271 -4.275 1.00 98.69 206 CYS A N 1
ATOM 1540 C CA . CYS A 1 206 ? 2.735 -4.893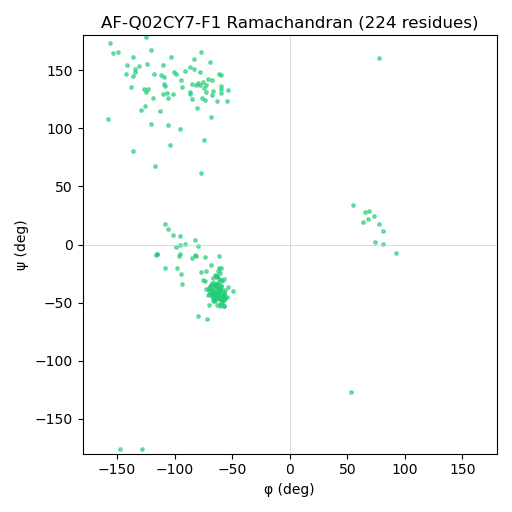 -4.495 1.00 98.69 206 CYS A CA 1
ATOM 1541 C C . CYS A 1 206 ? 3.890 -4.788 -5.498 1.00 98.69 206 CYS A C 1
ATOM 1543 O O . CYS A 1 206 ? 4.858 -5.558 -5.446 1.00 98.69 206 CYS A O 1
ATOM 1545 N N . VAL A 1 207 ? 3.828 -3.765 -6.346 1.00 98.50 207 VAL A N 1
ATOM 1546 C CA . VAL A 1 207 ? 4.988 -3.139 -6.998 1.00 98.50 207 VAL A CA 1
ATOM 1547 C C . VAL A 1 207 ? 4.950 -1.662 -6.630 1.00 98.50 207 VAL A C 1
ATOM 1549 O O . VAL A 1 207 ? 3.889 -1.054 -6.704 1.00 98.50 207 VAL A O 1
ATOM 1552 N N . HIS A 1 208 ? 6.070 -1.074 -6.221 1.00 97.44 208 HIS A N 1
ATOM 1553 C CA . HIS A 1 208 ? 6.090 0.345 -5.881 1.00 97.44 208 HIS A CA 1
ATOM 1554 C C . HIS A 1 208 ? 6.211 1.196 -7.151 1.00 97.44 208 HIS A C 1
ATOM 1556 O O . HIS A 1 208 ? 7.035 0.907 -8.026 1.00 97.44 208 HIS A O 1
ATOM 1562 N N . GLY A 1 209 ? 5.441 2.284 -7.232 1.00 93.88 209 GLY A N 1
ATOM 1563 C CA . GLY A 1 209 ? 5.480 3.211 -8.367 1.00 93.88 209 GLY A CA 1
ATOM 1564 C C . GLY A 1 209 ? 6.830 3.917 -8.526 1.00 93.88 209 GLY A C 1
ATOM 1565 O O . GLY A 1 209 ? 7.231 4.225 -9.652 1.00 93.88 209 GLY A O 1
ATOM 1566 N N . ASP A 1 210 ? 7.562 4.086 -7.417 1.00 92.12 210 ASP A N 1
ATOM 1567 C CA . ASP A 1 210 ? 8.882 4.724 -7.350 1.00 92.12 210 ASP A CA 1
ATOM 1568 C C . ASP A 1 210 ? 10.058 3.803 -7.724 1.00 92.12 210 ASP A C 1
ATOM 1570 O O . ASP A 1 210 ? 11.190 4.271 -7.866 1.00 92.12 210 ASP A O 1
ATOM 1574 N N . THR A 1 211 ? 9.827 2.496 -7.889 1.00 95.44 211 THR A N 1
ATOM 1575 C CA . THR A 1 211 ? 10.884 1.573 -8.321 1.00 95.44 211 THR A CA 1
ATOM 1576 C C . THR A 1 211 ? 11.312 1.896 -9.759 1.00 95.44 211 THR A C 1
ATOM 1578 O O . THR A 1 211 ? 10.458 2.018 -10.641 1.00 95.44 211 THR A O 1
ATOM 1581 N N . PRO A 1 212 ? 12.623 1.998 -10.061 1.00 95.50 212 PRO A N 1
ATOM 1582 C CA . PRO A 1 212 ? 13.085 2.195 -11.430 1.00 95.50 212 PRO A CA 1
ATOM 1583 C C . PRO A 1 212 ? 12.539 1.118 -12.374 1.00 95.50 212 PRO A C 1
ATOM 1585 O O . PRO A 1 212 ? 12.746 -0.074 -12.155 1.00 95.50 212 PRO A O 1
ATOM 1588 N N . GLY A 1 213 ? 11.847 1.547 -13.432 1.00 96.62 213 GLY A N 1
ATOM 1589 C CA . GLY A 1 213 ? 11.193 0.637 -14.375 1.00 96.62 213 GLY A CA 1
ATOM 1590 C C . GLY A 1 213 ? 9.869 0.041 -13.878 1.00 96.62 213 GLY A C 1
ATOM 1591 O O . GLY A 1 213 ? 9.415 -0.947 -14.455 1.00 96.62 213 GLY A O 1
ATOM 1592 N N . SER A 1 214 ? 9.232 0.626 -12.857 1.00 97.81 214 SER A N 1
ATOM 1593 C CA . SER A 1 214 ? 7.980 0.151 -12.241 1.00 97.81 214 SER A CA 1
ATOM 1594 C C . SER A 1 214 ? 6.866 -0.173 -13.239 1.00 97.81 214 SER A C 1
ATOM 1596 O O . SER A 1 214 ? 6.231 -1.213 -13.102 1.00 97.81 214 SER A O 1
ATOM 1598 N N . VAL A 1 215 ? 6.680 0.622 -14.299 1.00 98.31 215 VAL A N 1
ATOM 1599 C CA . VAL A 1 215 ? 5.697 0.327 -15.364 1.00 98.31 215 VAL A CA 1
ATOM 1600 C C . VAL A 1 215 ? 6.009 -0.997 -16.073 1.00 98.31 215 VAL A C 1
ATOM 1602 O O . VAL A 1 215 ? 5.121 -1.825 -16.275 1.00 98.31 215 VAL A O 1
ATOM 1605 N N . ALA A 1 216 ? 7.274 -1.231 -16.433 1.00 98.69 216 ALA A N 1
ATOM 1606 C CA . ALA A 1 216 ? 7.687 -2.472 -17.088 1.00 98.69 216 ALA A CA 1
ATOM 1607 C C . ALA A 1 216 ? 7.562 -3.675 -16.140 1.00 98.69 216 ALA A C 1
ATOM 1609 O O . ALA A 1 216 ? 7.139 -4.750 -16.568 1.00 98.69 216 ALA A O 1
ATOM 1610 N N . ILE A 1 217 ? 7.884 -3.481 -14.857 1.00 98.81 217 ILE A N 1
ATOM 1611 C CA . ILE A 1 217 ? 7.723 -4.491 -13.806 1.00 98.81 217 ILE A CA 1
ATOM 1612 C C . ILE A 1 217 ? 6.245 -4.855 -13.630 1.00 98.81 217 ILE A C 1
ATOM 1614 O O . ILE A 1 217 ? 5.900 -6.032 -13.707 1.00 98.81 217 ILE A O 1
ATOM 1618 N N . LEU A 1 218 ? 5.365 -3.866 -13.450 1.00 98.38 218 LEU A N 1
ATOM 1619 C CA . LEU A 1 218 ? 3.924 -4.080 -13.297 1.00 98.38 218 LEU A CA 1
ATOM 1620 C C . LEU A 1 218 ? 3.332 -4.801 -14.499 1.00 98.38 218 LEU A C 1
ATOM 1622 O O . LEU A 1 218 ? 2.613 -5.781 -14.319 1.00 98.38 218 LEU A O 1
ATOM 1626 N N . LYS A 1 219 ? 3.685 -4.378 -15.718 1.00 98.56 219 LYS A N 1
ATOM 1627 C CA . LYS A 1 219 ? 3.248 -5.060 -16.936 1.00 98.56 219 LYS A CA 1
ATOM 1628 C C . LYS A 1 219 ? 3.664 -6.533 -16.938 1.00 98.56 219 LYS A C 1
ATOM 1630 O O . LYS A 1 219 ? 2.840 -7.395 -17.228 1.00 98.56 219 LYS A O 1
ATOM 1635 N N . ALA A 1 220 ? 4.922 -6.831 -16.609 1.00 98.62 220 ALA A N 1
ATOM 1636 C CA . ALA A 1 220 ? 5.421 -8.204 -16.577 1.00 98.62 220 ALA A CA 1
ATOM 1637 C C . ALA A 1 220 ? 4.719 -9.052 -15.499 1.00 98.62 220 ALA A C 1
ATOM 1639 O O . ALA A 1 220 ? 4.339 -10.191 -15.772 1.00 98.62 220 ALA A O 1
ATOM 1640 N N . CYS A 1 221 ? 4.503 -8.499 -14.301 1.00 98.38 221 CYS A N 1
ATOM 1641 C CA . CYS A 1 221 ? 3.750 -9.157 -13.229 1.00 98.38 221 CYS A CA 1
ATOM 1642 C C . CYS A 1 221 ? 2.298 -9.428 -13.643 1.00 98.38 221 CYS A C 1
ATOM 1644 O O . CYS A 1 221 ? 1.812 -10.544 -13.485 1.00 98.38 221 CYS A O 1
ATOM 1646 N N . HIS A 1 222 ? 1.622 -8.434 -14.215 1.00 97.62 222 HIS A N 1
ATOM 1647 C CA . HIS A 1 222 ? 0.248 -8.547 -14.704 1.00 97.62 222 HIS A CA 1
ATOM 1648 C C . HIS A 1 222 ? 0.095 -9.627 -15.775 1.00 97.62 222 HIS A C 1
ATOM 1650 O O . HIS A 1 222 ? -0.792 -10.472 -15.676 1.00 97.62 222 HIS A O 1
ATOM 1656 N N . ASP A 1 223 ? 0.988 -9.646 -16.767 1.00 97.50 223 ASP A N 1
ATOM 1657 C CA . ASP A 1 223 ? 0.975 -10.656 -17.829 1.00 97.50 223 ASP A CA 1
ATOM 1658 C C . ASP A 1 223 ? 1.237 -12.070 -17.275 1.00 97.50 223 ASP A C 1
ATOM 1660 O O . ASP A 1 223 ? 0.643 -13.035 -17.751 1.00 97.50 223 ASP A O 1
ATOM 1664 N N . ALA A 1 224 ? 2.086 -12.205 -16.250 1.00 96.69 224 ALA A N 1
ATOM 1665 C CA . ALA A 1 224 ? 2.417 -13.492 -15.635 1.00 96.69 224 ALA A CA 1
ATOM 1666 C C . ALA A 1 224 ? 1.328 -14.049 -14.697 1.00 96.69 224 ALA A C 1
ATOM 1668 O O . ALA A 1 224 ? 1.302 -15.257 -14.452 1.00 96.69 224 ALA A O 1
ATOM 1669 N N . LEU A 1 225 ? 0.467 -13.192 -14.138 1.00 94.75 225 LEU A N 1
ATOM 1670 C CA . LEU A 1 225 ? -0.550 -13.565 -13.142 1.00 94.75 225 LEU A CA 1
ATOM 1671 C C . LEU A 1 225 ? -1.937 -13.857 -13.739 1.00 94.75 225 LEU A C 1
ATOM 1673 O O . LEU A 1 225 ? -2.817 -14.339 -13.016 1.00 94.75 225 LEU A O 1
ATOM 1677 N N . ARG A 1 226 ? -2.126 -13.585 -15.033 1.00 85.69 226 ARG A N 1
ATOM 1678 C CA . ARG A 1 226 ? -3.363 -13.861 -15.774 1.00 85.69 226 ARG A CA 1
ATOM 1679 C C . ARG A 1 226 ? -3.613 -15.350 -16.012 1.00 85.69 226 ARG A C 1
ATOM 1681 O O . ARG A 1 226 ? -2.651 -16.108 -16.256 1.00 85.69 226 ARG A O 1
#

Secondary structure (DSSP, 8-state):
---EEEEEES--S-HHHHHHHHTT-SEEEEE-SSSS--HHHHHHHHHHHHHHT-EEEEE---S-TTTTT-S-----HHHHHHHHHHHHHHHHHHHHHTT----EE---HHHHHHHHH-HHHHHHHHHHHHHH-TTSPEEEETTSHHHHHHHHTT--EEEEEESSB-B-TTSPBPPTTSTTSB---HHHHHHHHHHHHHHT--SEEEEETTSTTHHHHHHHHHHHH-

Solvent-accessible surface area (backbone atoms only — not comparable to full-atom values): 11339 Å² total; per-residue (Å²): 105,95,65,43,34,31,29,55,33,29,65,64,90,56,61,69,60,53,55,56,44,53,77,47,39,49,32,36,28,33,24,31,44,30,21,32,35,44,73,69,39,36,45,54,43,50,52,54,26,58,79,66,72,31,42,43,19,34,19,31,33,37,81,32,53,92,61,55,7,57,58,81,72,96,66,54,48,66,56,44,12,51,49,35,28,55,20,41,52,55,47,46,58,49,33,53,76,72,74,50,67,75,63,34,37,33,57,25,57,22,55,36,59,48,15,46,79,30,67,64,52,30,50,14,46,49,48,8,44,43,74,72,47,49,86,46,31,36,48,39,58,35,94,34,62,32,51,54,57,36,44,78,72,68,38,46,68,40,32,30,43,55,28,35,48,36,66,42,97,87,67,45,72,39,58,80,91,41,95,70,17,57,43,62,52,28,67,63,17,16,53,46,40,41,46,38,59,73,70,63,60,35,54,30,36,36,42,51,62,86,44,69,59,28,55,57,28,40,47,37,31,42,68,59,45,99

Organism: Solibacter usitatus (strain Ellin6076) (NCBI:txid234267)

InterPro domains:
  IPR005501 LamB/YcsF/PxpA-like [NF003814] (1-225)
  IPR005501 LamB/YcsF/PxpA-like [PF03746] (3-225)
  IPR005501 LamB/YcsF/PxpA-like [PTHR30292] (1-225)
  IPR011330 Glycoside hydrolase/deacetylase, beta/alpha-barrel [SSF88713] (1-225)

Nearest PDB structures (foldseek):
  1v6t-assembly1_A  TM=9.194E-01  e=3.405E-26  Pyrococcus horikoshii OT3
  2xu2-assembly1_A  TM=9.282E-01  e=2.559E-25  Pseudomonas aeruginosa PAO1
  2dfa-assembly1_A  TM=9.154E-01  e=1.333E-24  Thermus thermoph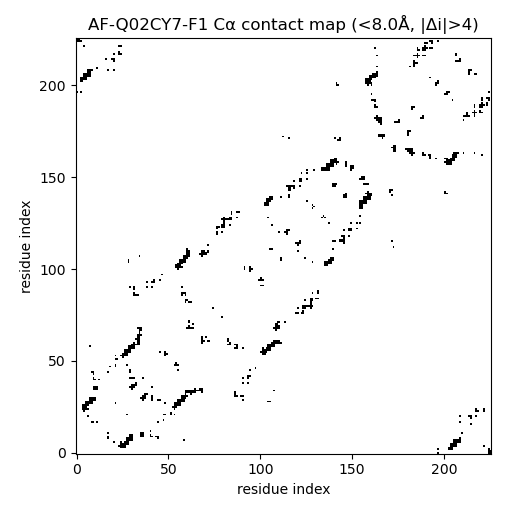ilus HB8
  1xw8-assembly1_A-2  TM=8.430E-01  e=3.131E-21  Escherichia coli
  3qz6-assembly1_A  TM=3.622E-01  e=6.729E-04  Desulfitobacterium hafniense DCB-2

Sequence (226 aa):
MKIDLNCDMGELDDAAHEAALMQYITSANVACGGHAGDEQTMERTVVLALEHGVKIGAHPGYPDRENFGRVEISMTPEAIAETVQQQIERLEAVVGRLGCTIVHVKPHGALYNVAVKNAEVARAIATGVARWNPAVPIFGLAGSPMLDVWRDMGMKVAGEAFADRRYEADGTLRSRKFADALITDPAAAAAQALRFAREGVAETICVHGD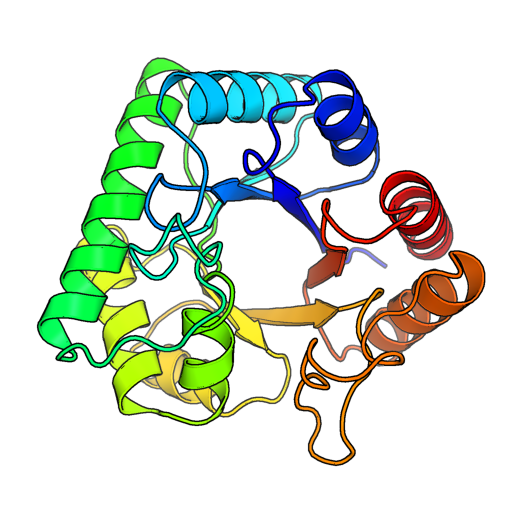TPGSVAILKACHDALR

Foldseek 3Di:
DDFFEEEEALADPPLVLRLLLLQQGQEYAYEQQQQGHDLVSLLSNLVSNVVSNHAYAHAFAHNHNPVSRQDDDDDALQRLLQSLQNSLVSSQVSQVVVVHGHQAYEYDHPLQQCLLPDLSSLLSNQNSVVVNPQAHEYEHAFPGCSCVSNVVVVHHYWHEEELFADADPVSGTDRPVDPRGTRQDLQSSLVVLLVCVVVVRTRYYYDYSPRHNSSSNSVSNSVSND